Protein AF-A0A1V4SSD0-F1 (afdb_monomer)

Sequence (183 aa):
MNKSETLGIMAALEIAYPRFYANKTKDEKDAAINLWSKLFKSDDAKIVTEAVNAMICTLEFPPTIADIKKKIALLTQPKTSTELEAWNKVWKAIQDANYRAQEYFDSFPPQIQQLVGSPGQLREWALMDSKVINSVIQSNFMRSYKSKIEQDKEYSMLPESAKKLIADLSQKMLMDGGQDAKA

Radius of gyration: 23.15 Å; Cα contacts (8 Å, |Δi|>4): 119; chains: 1; bounding box: 51×34×63 Å

Secondary structure (DSSP, 8-state):
--HHHHHHHHHHHHHHSHHHHTT--HHHHHHHHHHHHHHTTTS-HHHHHHHHHHHHTT-SSPPPHHHHHHHHHHHHS--PPPHHHHHHHHHHHHHTHHHHHHHHHHHS-HHHHHHH--HHHHHHHHTS-HHHIIIIIHHHHHHHHHHHHHHHHHHHHS-HHHHHHHHHHHHHHHHHHTTGGG-

InterPro domains:
  IPR024424 Replicative helicase inhibitor G39P, N-terminal [PF11417] (1-68)

Foldseek 3Di:
DALVLLVVLVVVLCVLQVVVCVPDDPVNVVVVSVVCCQLCVPPDSVLLSVLQVVCSVPDPDHDDLVSSLLSSLVVPPDPDDALVVLVVLLVVLLCVLVPCLQVSLVPDDPLSVVLCVGSVSSPVSNPDDPVCCVPVVSVVSSVSSVVSVVVVSVLSSGGPVVVVVVVVVVVVVVVVVVVVVPD

Mean predicted aligned error: 6.38 Å

Organism: Ruminiclostridium hungatei (NCBI:txid48256)

Structure (mmCIF, N/CA/C/O backbone):
data_AF-A0A1V4SSD0-F1
#
_entry.id   AF-A0A1V4SSD0-F1
#
loop_
_atom_site.group_PDB
_atom_site.id
_atom_site.type_symbol
_atom_site.label_atom_id
_atom_site.label_alt_id
_atom_site.label_comp_id
_atom_site.label_asym_id
_atom_site.label_entity_id
_atom_site.label_seq_id
_atom_site.pdbx_PDB_ins_code
_atom_site.Cartn_x
_atom_site.Cartn_y
_atom_site.Cartn_z
_atom_site.occupancy
_atom_site.B_iso_or_equiv
_atom_site.auth_seq_id
_atom_site.auth_comp_id
_atom_site.auth_asym_id
_atom_site.auth_atom_id
_atom_site.pdbx_PDB_model_num
ATOM 1 N N . MET A 1 1 ? -15.927 -6.799 6.436 1.00 86.88 1 MET A N 1
ATOM 2 C CA . MET A 1 1 ? -16.501 -7.293 7.707 1.00 86.88 1 MET A CA 1
ATOM 3 C C . MET A 1 1 ? -17.846 -6.632 8.017 1.00 86.88 1 MET A C 1
ATOM 5 O O . MET A 1 1 ? -18.125 -5.543 7.516 1.00 86.88 1 MET A O 1
ATOM 9 N N . ASN A 1 2 ? -18.691 -7.290 8.811 1.00 91.56 2 ASN A N 1
ATOM 10 C CA . ASN A 1 2 ? -20.016 -6.840 9.243 1.00 91.56 2 ASN A CA 1
ATOM 11 C C . ASN A 1 2 ? -19.995 -6.231 10.664 1.00 91.56 2 ASN A C 1
ATOM 13 O O . ASN A 1 2 ? -18.981 -6.255 11.353 1.00 91.56 2 ASN A O 1
ATOM 17 N N . LYS A 1 3 ? -21.133 -5.690 11.123 1.00 92.50 3 LYS A N 1
ATOM 18 C CA . LYS A 1 3 ? -21.229 -4.997 12.422 1.00 92.50 3 LYS A CA 1
ATOM 19 C C . LYS A 1 3 ? -20.930 -5.898 13.631 1.00 92.50 3 LYS A C 1
ATOM 21 O O . LYS A 1 3 ? -20.346 -5.419 14.599 1.00 92.50 3 LYS A O 1
ATOM 26 N N . SER A 1 4 ? -21.305 -7.177 13.577 1.00 93.44 4 SER A N 1
ATOM 27 C CA . SER A 1 4 ? -21.026 -8.141 14.651 1.00 93.44 4 SER A CA 1
ATOM 28 C C . SER A 1 4 ? -19.531 -8.443 14.754 1.00 93.44 4 SER A C 1
ATOM 30 O O . SER A 1 4 ? -18.989 -8.506 15.852 1.00 93.44 4 SER A O 1
ATOM 32 N N . GLU A 1 5 ? -18.856 -8.592 13.615 1.00 94.94 5 GLU A N 1
ATOM 33 C CA . GLU A 1 5 ? -17.403 -8.793 13.558 1.00 94.94 5 GLU A CA 1
ATOM 34 C C . GLU A 1 5 ? -16.663 -7.552 14.077 1.00 94.94 5 GLU A C 1
ATOM 36 O O . GLU A 1 5 ? -15.758 -7.664 14.903 1.00 94.94 5 GLU A O 1
ATOM 41 N N . THR A 1 6 ? -17.114 -6.355 13.680 1.00 95.94 6 THR A N 1
ATOM 42 C CA . THR A 1 6 ? -16.577 -5.090 14.198 1.00 95.94 6 THR A CA 1
ATOM 43 C C . THR A 1 6 ? -16.713 -4.983 15.714 1.00 95.94 6 THR A C 1
ATOM 45 O O . THR A 1 6 ? -15.785 -4.522 16.373 1.00 95.94 6 THR A O 1
ATOM 48 N N . LEU A 1 7 ? -17.851 -5.403 16.278 1.00 95.25 7 LEU A N 1
ATOM 49 C CA . LEU A 1 7 ? -18.072 -5.376 17.724 1.00 95.25 7 LEU A CA 1
ATOM 50 C C . LEU A 1 7 ? -17.037 -6.236 18.461 1.00 95.25 7 LEU A C 1
ATOM 52 O O . LEU A 1 7 ? -16.490 -5.790 19.466 1.00 95.25 7 LEU A O 1
ATOM 56 N N . GLY A 1 8 ? -16.731 -7.428 17.939 1.00 95.69 8 GLY A N 1
ATOM 57 C CA . GLY A 1 8 ? -15.709 -8.308 18.510 1.00 95.69 8 GLY A CA 1
ATOM 58 C C . GLY A 1 8 ? -14.316 -7.674 18.515 1.00 95.69 8 GLY A C 1
ATOM 59 O O . GLY A 1 8 ? -13.640 -7.678 19.541 1.00 95.69 8 GLY A O 1
ATOM 60 N N . ILE A 1 9 ? -13.915 -7.057 17.399 1.00 96.12 9 ILE A N 1
ATOM 61 C CA . ILE A 1 9 ? -12.623 -6.359 17.285 1.00 96.12 9 ILE A CA 1
ATOM 62 C C . ILE A 1 9 ? -12.545 -5.168 18.249 1.00 96.12 9 ILE A C 1
ATOM 64 O O . ILE A 1 9 ? -11.540 -4.983 18.933 1.00 96.12 9 ILE A O 1
ATOM 68 N N . MET A 1 10 ? -13.611 -4.370 18.335 1.00 95.06 10 MET A N 1
ATOM 69 C CA . MET A 1 10 ? -13.662 -3.228 19.250 1.00 95.06 10 MET A CA 1
ATOM 70 C C . MET A 1 10 ? -13.601 -3.667 20.711 1.00 95.06 10 MET A C 1
ATOM 72 O O . MET A 1 10 ? -12.867 -3.067 21.489 1.00 95.06 10 MET A O 1
ATOM 76 N N . ALA A 1 11 ? -14.301 -4.743 21.077 1.00 94.94 11 ALA A N 1
ATOM 77 C CA . ALA A 1 11 ? -14.227 -5.307 22.420 1.00 94.94 11 ALA A CA 1
ATOM 78 C C . ALA A 1 11 ? -12.801 -5.767 22.769 1.00 94.94 11 ALA A C 1
ATOM 80 O O . ALA A 1 11 ? -12.324 -5.496 23.869 1.00 94.94 11 ALA A O 1
ATOM 81 N N . ALA A 1 12 ? -12.090 -6.395 21.825 1.00 95.75 12 ALA A N 1
ATOM 82 C CA . ALA A 1 12 ? -10.691 -6.773 22.020 1.00 95.75 12 ALA A CA 1
ATOM 83 C C . ALA A 1 12 ? -9.792 -5.550 22.283 1.00 95.75 12 ALA A C 1
ATOM 85 O O . ALA A 1 12 ? -8.957 -5.586 23.185 1.00 95.75 12 ALA A O 1
ATOM 86 N N . LEU A 1 13 ? -9.995 -4.447 21.552 1.00 95.75 13 LEU A N 1
ATOM 87 C CA . LEU A 1 13 ? -9.261 -3.194 21.764 1.00 95.75 13 LEU A CA 1
ATOM 88 C C . LEU A 1 13 ? -9.591 -2.534 23.109 1.00 95.75 13 LEU A C 1
ATOM 90 O O . LEU A 1 13 ? -8.683 -2.046 23.779 1.00 95.75 13 LEU A O 1
ATOM 94 N N . GLU A 1 14 ? -10.857 -2.547 23.534 1.00 94.69 14 GLU A N 1
ATOM 95 C CA . GLU A 1 14 ? -11.250 -2.035 24.854 1.00 94.69 14 GLU A CA 1
ATOM 96 C C . GLU A 1 14 ? -10.575 -2.819 25.987 1.00 94.69 14 GLU A C 1
ATOM 98 O O . GLU A 1 14 ? -10.105 -2.219 26.953 1.00 94.69 14 GLU A O 1
ATOM 103 N N . ILE A 1 15 ? -10.480 -4.146 25.851 1.00 95.69 15 ILE A N 1
ATOM 104 C CA . ILE A 1 15 ? -9.817 -5.020 26.829 1.00 95.69 15 ILE A CA 1
ATOM 105 C C . ILE A 1 15 ? -8.299 -4.811 26.821 1.00 95.69 15 ILE A C 1
ATOM 107 O O . ILE A 1 15 ? -7.687 -4.761 27.886 1.00 95.69 15 ILE A O 1
ATOM 111 N N . ALA A 1 16 ? -7.688 -4.681 25.641 1.00 96.06 16 ALA A N 1
ATOM 112 C CA . ALA A 1 16 ? -6.247 -4.482 25.505 1.00 96.06 16 ALA A CA 1
ATOM 113 C C . ALA A 1 16 ? -5.790 -3.099 26.001 1.00 96.06 16 ALA A C 1
ATOM 115 O O . ALA A 1 16 ? -4.690 -2.964 26.534 1.00 96.06 16 ALA A O 1
ATOM 116 N N . TYR A 1 17 ? -6.640 -2.075 25.867 1.00 95.75 17 TYR A N 1
ATOM 117 C CA . TYR A 1 17 ? -6.300 -0.683 26.167 1.00 95.75 17 TYR A CA 1
ATOM 118 C C . TYR A 1 17 ? -7.331 0.008 27.080 1.00 95.75 17 TYR A C 1
ATOM 120 O O . TYR A 1 17 ? -7.840 1.085 26.747 1.00 95.75 17 TYR A O 1
ATOM 128 N N . PRO A 1 18 ? -7.618 -0.530 28.277 1.00 94.31 18 PRO A N 1
ATOM 129 C CA . PRO A 1 18 ? -8.785 -0.145 29.080 1.00 94.31 18 PRO A CA 1
ATOM 130 C C . PRO A 1 18 ? -8.828 1.347 29.433 1.00 94.31 18 PRO A C 1
ATOM 132 O O . PRO A 1 18 ? -9.893 1.964 29.445 1.00 94.31 18 PRO A O 1
ATOM 135 N N . ARG A 1 19 ? -7.664 1.972 29.653 1.00 94.50 19 ARG A N 1
ATOM 136 C CA . ARG A 1 19 ? -7.562 3.401 29.998 1.00 94.50 19 ARG A CA 1
ATOM 137 C C . ARG A 1 19 ? -8.066 4.333 28.892 1.00 94.50 19 ARG A C 1
ATOM 139 O O . ARG A 1 19 ? -8.581 5.400 29.203 1.00 94.50 19 ARG A O 1
ATOM 146 N N . PHE A 1 20 ? -7.944 3.938 27.626 1.00 91.00 20 PHE A N 1
ATOM 147 C CA . PHE A 1 20 ? -8.324 4.775 26.481 1.00 91.00 20 PHE A CA 1
ATOM 148 C C . PHE A 1 20 ? -9.831 4.745 26.194 1.00 91.00 20 PHE A C 1
ATOM 150 O O . PHE A 1 20 ? -10.349 5.644 25.532 1.00 91.00 20 PHE A O 1
ATOM 157 N N . TYR A 1 21 ? -10.538 3.745 26.728 1.00 90.50 21 TYR A N 1
ATOM 158 C CA . TYR A 1 21 ? -11.961 3.516 26.465 1.00 90.50 21 TYR A CA 1
ATOM 159 C C . TYR A 1 21 ? -12.858 3.661 27.708 1.00 90.50 21 TYR A C 1
ATOM 161 O O . TYR A 1 21 ? -14.080 3.655 27.571 1.00 90.50 21 TYR A O 1
ATOM 169 N N . ALA A 1 22 ? -12.283 3.848 28.904 1.00 86.06 22 ALA A N 1
ATOM 170 C CA . ALA A 1 22 ? -12.998 3.856 30.188 1.00 86.06 22 ALA A CA 1
ATOM 171 C C . ALA A 1 22 ? -14.174 4.849 30.276 1.00 86.06 22 ALA A C 1
ATOM 173 O O . ALA A 1 22 ? -15.189 4.542 30.892 1.00 86.06 22 ALA A O 1
ATOM 174 N N . ASN A 1 23 ? -14.05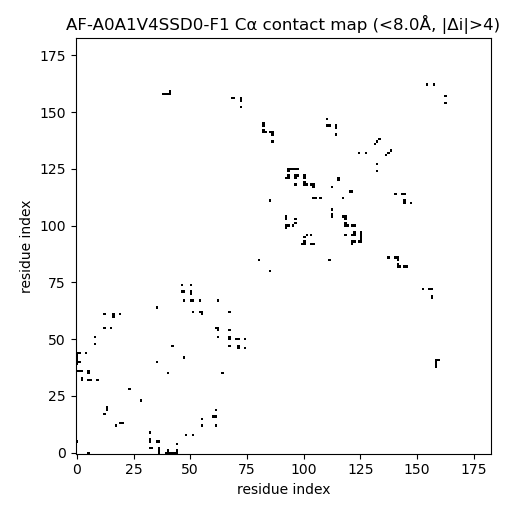7 6.018 29.638 1.00 90.38 23 ASN A N 1
ATOM 175 C CA . ASN A 1 23 ? -15.038 7.106 29.749 1.00 90.38 23 ASN A CA 1
ATOM 176 C C . ASN A 1 23 ? -15.884 7.298 28.482 1.00 90.38 23 ASN A C 1
ATOM 178 O O . ASN A 1 23 ? -16.469 8.362 28.290 1.00 90.38 23 ASN A O 1
ATOM 182 N N . LYS A 1 24 ? -15.920 6.304 27.587 1.00 89.75 24 LYS A N 1
ATOM 183 C CA . LYS A 1 24 ? -16.704 6.395 26.353 1.00 89.75 24 LYS A CA 1
ATOM 184 C C . LYS A 1 24 ? -18.176 6.112 26.612 1.00 89.75 24 LYS A C 1
ATOM 186 O O . LYS A 1 24 ? -18.538 5.060 27.138 1.00 89.75 24 LYS A O 1
ATOM 191 N N . THR A 1 25 ? -19.020 7.049 26.197 1.00 92.75 25 THR A N 1
ATOM 192 C CA . THR A 1 25 ? -20.476 6.896 26.222 1.00 92.75 25 THR A CA 1
ATOM 193 C C . THR A 1 25 ? -20.929 5.810 25.247 1.00 92.75 25 THR A C 1
ATOM 195 O O . THR A 1 25 ? -20.214 5.445 24.310 1.00 92.75 25 THR A O 1
ATOM 198 N N . LYS A 1 26 ? -22.147 5.295 25.442 1.00 90.06 26 LYS A N 1
ATOM 199 C CA . LYS A 1 26 ? -22.739 4.309 24.529 1.00 90.06 26 LYS A CA 1
ATOM 200 C C . LYS A 1 26 ? -22.806 4.837 23.091 1.00 90.06 26 LYS A C 1
ATOM 202 O O . LYS A 1 26 ? -22.406 4.129 22.172 1.00 90.06 26 LYS A O 1
ATOM 207 N N . ASP A 1 27 ? -23.217 6.090 22.921 1.00 93.06 27 ASP A N 1
ATOM 208 C CA . ASP A 1 27 ? -23.354 6.717 21.605 1.00 93.06 27 ASP A CA 1
ATOM 209 C C . ASP A 1 27 ? -21.999 6.866 20.896 1.00 93.06 27 ASP A C 1
ATOM 211 O O . ASP A 1 27 ? -21.896 6.607 19.697 1.00 93.06 27 ASP A O 1
ATOM 215 N N . GLU A 1 28 ? -20.929 7.206 21.627 1.00 92.56 28 GLU A N 1
ATOM 216 C CA . GLU A 1 28 ? -19.572 7.245 21.064 1.00 92.56 28 GLU A CA 1
ATOM 217 C C . GLU A 1 28 ? -19.092 5.861 20.617 1.00 92.56 28 GLU A C 1
ATOM 219 O O . GLU A 1 28 ? -18.471 5.736 19.557 1.00 92.56 28 GLU A O 1
ATOM 224 N N . LYS A 1 29 ? -19.385 4.814 21.399 1.00 91.25 29 LYS A N 1
ATOM 225 C CA . LYS A 1 29 ? -19.043 3.432 21.035 1.00 91.25 29 LYS A CA 1
ATOM 226 C C . LYS A 1 29 ? -19.807 2.989 19.790 1.00 91.25 29 LYS A C 1
ATOM 228 O O . LYS A 1 29 ? -19.203 2.463 18.855 1.00 91.25 29 LYS A O 1
ATOM 233 N N . ASP A 1 30 ? -21.107 3.264 19.732 1.00 92.75 30 ASP A N 1
ATOM 234 C CA . ASP A 1 30 ? -21.943 2.947 18.574 1.00 92.75 30 ASP A CA 1
ATOM 235 C C . ASP A 1 30 ? -21.483 3.703 17.316 1.00 92.75 30 ASP A C 1
ATOM 237 O O . ASP A 1 30 ? -21.400 3.118 16.228 1.00 92.75 30 ASP A O 1
ATOM 241 N N . ALA A 1 31 ? -21.102 4.977 17.453 1.00 94.62 31 ALA A N 1
ATOM 242 C CA . ALA A 1 31 ? -20.521 5.762 16.368 1.00 94.62 31 ALA A CA 1
ATOM 243 C C . ALA A 1 31 ? -19.191 5.166 15.874 1.00 94.62 31 ALA A C 1
ATOM 245 O O . ALA A 1 31 ? -18.991 5.030 14.662 1.00 94.62 31 ALA A O 1
ATOM 246 N N . ALA A 1 32 ? -18.310 4.746 16.788 1.00 93.44 32 ALA A N 1
ATOM 247 C CA . ALA A 1 32 ? -17.044 4.103 16.445 1.00 93.44 32 ALA A CA 1
ATOM 248 C C . ALA A 1 32 ? -17.258 2.770 15.709 1.00 93.44 32 ALA A C 1
ATOM 250 O O . ALA A 1 32 ? -16.638 2.532 14.669 1.00 93.44 32 ALA A O 1
ATOM 251 N N . ILE A 1 33 ? -18.183 1.928 16.184 1.00 94.50 33 ILE A N 1
ATOM 252 C CA . ILE A 1 33 ? -18.543 0.659 15.534 1.00 94.50 33 ILE A CA 1
ATOM 253 C C . ILE A 1 33 ? -19.078 0.906 14.121 1.00 94.50 33 ILE A C 1
ATOM 255 O O . ILE A 1 33 ? -18.692 0.207 13.179 1.00 94.50 33 ILE A O 1
ATOM 259 N N . ASN A 1 34 ? -19.950 1.899 13.938 1.00 94.62 34 ASN A N 1
ATOM 260 C CA . ASN A 1 34 ? -20.496 2.228 12.622 1.00 94.62 34 ASN A CA 1
ATOM 261 C C . ASN A 1 34 ? -19.398 2.734 11.667 1.00 94.62 34 ASN A C 1
ATOM 263 O O . ASN A 1 34 ? -19.355 2.313 10.507 1.00 94.62 34 ASN A O 1
ATOM 267 N N . LEU A 1 35 ? -18.480 3.578 12.153 1.00 94.69 35 LEU A N 1
ATOM 268 C CA . LEU A 1 35 ? -17.334 4.062 11.379 1.00 94.69 35 LEU A CA 1
ATOM 269 C C . LEU A 1 35 ? -16.436 2.905 10.925 1.00 94.69 35 LEU A C 1
ATOM 271 O O . LEU A 1 35 ? -16.131 2.788 9.739 1.00 94.69 35 LEU A O 1
ATOM 275 N N . TRP A 1 36 ? -16.047 2.021 11.843 1.00 95.56 36 TRP A N 1
ATOM 276 C CA . TRP A 1 36 ? -15.175 0.889 11.525 1.00 95.56 36 TRP A CA 1
ATOM 277 C C . TRP A 1 36 ? -15.850 -0.109 10.592 1.00 95.56 36 TRP A C 1
ATOM 279 O O . TRP A 1 36 ? -15.250 -0.517 9.600 1.00 95.56 36 TRP A O 1
ATOM 289 N N . SER A 1 37 ? -17.124 -0.425 10.830 1.00 94.38 37 SER A N 1
ATOM 290 C CA . SER A 1 37 ? -17.901 -1.299 9.943 1.00 94.38 37 SER A CA 1
ATOM 291 C C . SER A 1 37 ? -17.975 -0.741 8.521 1.00 94.38 37 SER A C 1
ATOM 293 O O . SER A 1 37 ? -17.949 -1.498 7.555 1.00 94.38 37 SER A O 1
ATOM 295 N N . LYS A 1 38 ? -18.039 0.589 8.371 1.00 93.56 38 LYS A N 1
ATOM 296 C CA . LYS A 1 38 ? -18.011 1.251 7.062 1.00 93.56 38 LYS A CA 1
ATOM 297 C C . LYS A 1 38 ? -16.633 1.156 6.402 1.00 93.56 38 LYS A C 1
ATOM 299 O O . LYS A 1 38 ? -16.558 0.824 5.222 1.00 93.56 38 LYS A O 1
ATOM 304 N N . LEU A 1 39 ? -15.559 1.454 7.134 1.00 94.56 39 LEU A N 1
ATOM 305 C CA . LEU A 1 39 ? -14.199 1.531 6.582 1.00 94.56 39 LEU A CA 1
ATOM 306 C C . LEU A 1 39 ? -13.573 0.162 6.291 1.00 94.56 39 LEU A C 1
ATOM 308 O O . LEU A 1 39 ? -12.767 0.052 5.364 1.00 94.56 39 LEU A O 1
ATOM 312 N N . PHE A 1 40 ? -13.973 -0.867 7.038 1.00 94.50 40 PHE A N 1
ATOM 313 C CA . PHE A 1 40 ? -13.531 -2.251 6.857 1.00 94.50 40 PHE A CA 1
ATOM 314 C C . PHE A 1 40 ? -14.581 -3.141 6.182 1.00 94.50 40 PHE A C 1
ATOM 316 O O . PHE A 1 40 ? -14.492 -4.369 6.215 1.00 94.50 40 PHE A O 1
ATOM 323 N N . LYS A 1 41 ? -15.608 -2.544 5.561 1.00 93.25 41 LYS A N 1
ATOM 324 C CA . LYS A 1 41 ? -16.717 -3.286 4.943 1.00 93.25 41 LYS A CA 1
ATOM 325 C C . LYS A 1 41 ? -16.226 -4.354 3.963 1.00 93.25 41 LYS A C 1
ATOM 327 O O . LYS A 1 41 ? -16.742 -5.469 3.982 1.00 93.25 41 LYS A O 1
ATOM 332 N N . SER A 1 42 ? -15.218 -4.014 3.167 1.00 90.25 42 SER A N 1
ATOM 333 C CA . SER A 1 42 ? -14.670 -4.867 2.109 1.00 90.25 42 SER A CA 1
ATOM 334 C C . SER A 1 42 ? -13.454 -5.689 2.532 1.00 90.25 42 SER A C 1
ATOM 336 O O . SER A 1 42 ? -12.967 -6.481 1.735 1.00 90.25 42 SER A O 1
ATOM 338 N N . ASP A 1 43 ? -12.962 -5.516 3.760 1.00 92.94 43 ASP A N 1
ATOM 339 C CA . ASP A 1 43 ? -11.850 -6.308 4.281 1.00 92.94 43 ASP A CA 1
ATOM 340 C C . ASP A 1 43 ? -12.368 -7.607 4.913 1.00 92.94 43 ASP A C 1
ATOM 342 O O . ASP A 1 43 ? -13.437 -7.634 5.539 1.00 92.94 43 ASP A O 1
ATOM 346 N N . ASP A 1 44 ? -11.604 -8.687 4.757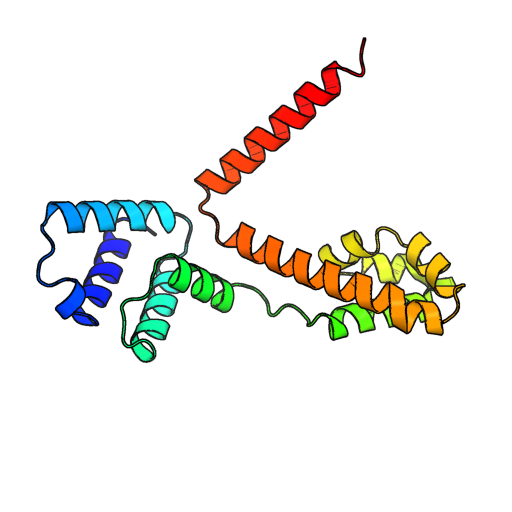 1.00 93.88 44 ASP A N 1
ATOM 347 C CA . ASP A 1 44 ? -11.897 -9.975 5.384 1.00 93.88 44 ASP A CA 1
ATOM 348 C C . ASP A 1 44 ? -11.743 -9.880 6.909 1.00 93.88 44 ASP A C 1
ATOM 350 O O . ASP A 1 44 ? -10.725 -9.411 7.421 1.00 93.88 44 ASP A O 1
ATOM 354 N N . ALA A 1 45 ? -12.754 -10.335 7.650 1.00 95.31 45 ALA A N 1
ATOM 355 C CA . ALA A 1 45 ? -12.794 -10.182 9.101 1.00 95.31 45 ALA A CA 1
ATOM 356 C C . ALA A 1 45 ? -11.664 -10.927 9.825 1.00 95.31 45 ALA A C 1
ATOM 358 O O . ALA A 1 45 ? -11.165 -10.433 10.839 1.00 95.31 45 ALA A O 1
ATOM 359 N N . LYS A 1 46 ? -11.225 -12.083 9.309 1.00 95.94 46 LYS A N 1
ATOM 360 C CA . LYS A 1 46 ? -10.101 -12.826 9.892 1.00 95.94 46 LYS A CA 1
ATOM 361 C C . LYS A 1 46 ? -8.808 -12.048 9.699 1.00 95.94 46 LYS A C 1
ATOM 363 O O . LYS A 1 46 ? -8.060 -11.881 10.654 1.00 95.94 46 LYS A O 1
ATOM 368 N N . ILE A 1 47 ? -8.585 -11.494 8.506 1.00 96.00 47 ILE A N 1
ATOM 369 C CA . ILE A 1 47 ? -7.394 -10.680 8.227 1.00 96.00 47 ILE A CA 1
ATOM 370 C C . ILE A 1 47 ? -7.353 -9.433 9.123 1.00 96.00 47 ILE A C 1
ATOM 372 O O . ILE A 1 47 ? -6.305 -9.126 9.692 1.00 96.00 47 ILE A O 1
ATOM 376 N N . VAL A 1 48 ? -8.478 -8.726 9.288 1.00 96.81 48 VAL A N 1
ATOM 377 C CA . VAL A 1 48 ? -8.545 -7.556 10.186 1.00 96.81 48 VAL A CA 1
ATOM 378 C C . VAL A 1 48 ? -8.252 -7.968 11.633 1.00 96.81 48 VAL A C 1
ATOM 380 O O . VAL A 1 48 ? -7.494 -7.285 12.320 1.00 96.81 48 VAL A O 1
ATOM 383 N N . THR A 1 49 ? -8.807 -9.094 12.084 1.00 96.94 49 THR A N 1
ATOM 384 C CA . THR A 1 49 ? -8.598 -9.615 13.444 1.00 96.94 49 THR A CA 1
ATOM 385 C C . THR A 1 49 ? -7.125 -9.937 13.700 1.00 96.94 49 THR A C 1
ATOM 387 O O . THR A 1 49 ? -6.562 -9.474 14.688 1.00 96.94 49 THR A O 1
ATOM 390 N N . GLU A 1 50 ? -6.462 -10.645 12.782 1.00 97.56 50 GLU A N 1
ATOM 391 C CA . GLU A 1 50 ? -5.032 -10.955 12.908 1.00 97.56 50 GLU A CA 1
ATOM 392 C C . GLU A 1 50 ? -4.152 -9.702 12.840 1.00 97.56 50 GLU A C 1
ATOM 394 O O . GLU A 1 50 ? -3.168 -9.587 13.573 1.00 97.56 50 GLU A O 1
ATOM 399 N N . ALA A 1 51 ? -4.522 -8.713 12.020 1.00 97.12 51 ALA A N 1
ATOM 400 C CA . ALA A 1 51 ? -3.830 -7.429 11.986 1.00 97.12 51 ALA A CA 1
ATOM 401 C C . ALA A 1 51 ? -3.910 -6.698 13.339 1.00 97.12 51 ALA A C 1
ATOM 403 O O . ALA A 1 51 ? -2.902 -6.160 13.802 1.00 97.12 51 ALA A O 1
ATOM 404 N N . VAL A 1 52 ? -5.084 -6.702 13.977 1.00 97.56 52 VAL A N 1
ATOM 405 C CA . VAL A 1 52 ? -5.310 -6.103 15.301 1.00 97.56 52 VAL A CA 1
ATOM 406 C C . VAL A 1 52 ? -4.540 -6.858 16.381 1.00 97.56 52 VAL A C 1
ATOM 408 O O . VAL A 1 52 ? -3.801 -6.232 17.139 1.00 97.56 52 VAL A O 1
ATOM 411 N N . ASN A 1 53 ? -4.636 -8.189 16.415 1.00 96.88 53 ASN A N 1
ATOM 412 C CA . ASN A 1 53 ? -3.918 -9.023 17.381 1.00 96.88 53 ASN A CA 1
ATOM 413 C C . ASN A 1 53 ? -2.403 -8.797 17.298 1.00 96.88 53 ASN A C 1
ATOM 415 O O . ASN A 1 53 ? -1.755 -8.537 18.311 1.00 96.88 53 ASN A O 1
ATOM 419 N N . ALA A 1 54 ? -1.844 -8.798 16.084 1.00 97.00 54 ALA A N 1
ATOM 420 C CA . ALA A 1 54 ? -0.423 -8.542 15.869 1.00 97.00 54 ALA A CA 1
ATOM 421 C C . ALA A 1 54 ? 0.020 -7.157 16.379 1.00 97.00 54 ALA A C 1
ATOM 423 O O . ALA A 1 54 ? 1.163 -6.989 16.806 1.00 97.00 54 ALA A O 1
ATOM 424 N N . MET A 1 55 ? -0.860 -6.153 16.325 1.00 96.94 55 MET A N 1
ATOM 425 C CA . MET A 1 55 ? -0.577 -4.818 16.854 1.00 96.94 55 MET A CA 1
ATOM 426 C C . MET A 1 55 ? -0.665 -4.758 18.370 1.00 96.94 55 MET A C 1
ATOM 428 O O . MET A 1 55 ? 0.236 -4.199 18.987 1.00 96.94 55 MET A O 1
ATOM 432 N N . ILE A 1 56 ? -1.683 -5.381 18.965 1.00 97.12 56 ILE A N 1
ATOM 433 C CA . ILE A 1 56 ? -1.839 -5.456 20.423 1.00 97.12 56 ILE A CA 1
ATOM 434 C C . ILE A 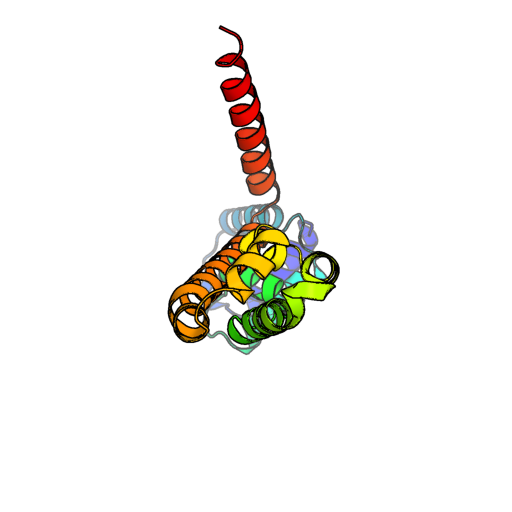1 56 ? -0.586 -6.045 21.078 1.00 97.12 56 ILE A C 1
ATOM 436 O O . ILE A 1 56 ? -0.143 -5.557 22.111 1.00 97.12 56 ILE A O 1
ATOM 440 N N . CYS A 1 57 ? 0.048 -7.036 20.446 1.00 96.75 57 CYS A N 1
ATOM 441 C CA . CYS A 1 57 ? 1.283 -7.633 20.956 1.00 96.75 57 CYS A CA 1
ATOM 442 C C . CYS A 1 57 ? 2.497 -6.686 20.989 1.00 96.75 57 CYS A C 1
ATOM 444 O O . CYS A 1 57 ? 3.500 -7.031 21.606 1.00 96.75 57 CYS A O 1
ATOM 446 N N . THR A 1 58 ? 2.460 -5.546 20.294 1.00 95.19 58 THR A N 1
ATOM 447 C CA . THR A 1 58 ? 3.647 -4.693 20.083 1.00 95.19 58 THR A CA 1
ATOM 448 C C . THR A 1 58 ? 3.438 -3.219 20.415 1.00 95.19 58 THR A C 1
ATOM 450 O O . THR A 1 58 ? 4.422 -2.505 20.588 1.00 95.19 58 THR A O 1
ATOM 453 N N . LEU A 1 59 ? 2.193 -2.746 20.497 1.00 95.75 59 LEU A N 1
ATOM 454 C CA . LEU A 1 59 ? 1.877 -1.338 20.713 1.00 95.75 59 LEU A CA 1
ATOM 455 C C . LEU A 1 59 ? 1.395 -1.083 22.139 1.00 95.75 59 LEU A C 1
ATOM 457 O O . LEU A 1 59 ? 0.434 -1.696 22.597 1.00 95.75 59 LEU A O 1
ATOM 461 N N . GLU A 1 60 ? 2.000 -0.089 22.786 1.00 94.44 60 GLU A N 1
ATOM 462 C CA . GLU A 1 60 ? 1.575 0.427 24.097 1.00 94.44 60 GLU A CA 1
ATOM 463 C C . GLU A 1 60 ? 0.292 1.278 24.017 1.00 94.44 60 GLU A C 1
ATOM 465 O O . GLU A 1 60 ? -0.420 1.441 25.009 1.00 94.44 60 GLU A O 1
ATOM 470 N N . PHE A 1 61 ? -0.021 1.803 22.828 1.00 96.06 61 PHE A N 1
ATOM 471 C CA . PHE A 1 61 ? -1.176 2.659 22.554 1.00 96.06 61 PHE A CA 1
ATOM 472 C C . PHE A 1 61 ? -2.138 1.981 21.568 1.00 96.06 61 PHE A C 1
ATOM 474 O O . PHE A 1 61 ? -1.676 1.220 20.712 1.00 96.06 61 PHE A O 1
ATOM 481 N N . PRO A 1 62 ? -3.454 2.278 21.628 1.00 95.12 62 PRO A N 1
ATOM 482 C CA . PRO A 1 62 ? -4.412 1.726 20.679 1.00 95.12 62 PRO A CA 1
ATOM 483 C C . PRO A 1 62 ? -4.021 2.050 19.230 1.00 95.12 62 PRO A C 1
ATOM 485 O O . PRO A 1 62 ? -3.769 3.221 18.923 1.00 95.12 62 PRO A O 1
ATOM 488 N N . PRO A 1 63 ? -4.005 1.060 18.321 1.00 96.44 63 PRO A N 1
ATOM 489 C CA . PRO A 1 63 ? -3.734 1.317 16.916 1.00 96.44 63 PRO A CA 1
ATOM 490 C C . PRO A 1 63 ? -4.836 2.170 16.285 1.00 96.44 63 PRO A C 1
ATOM 492 O O . PRO A 1 63 ? -6.027 2.008 16.568 1.00 96.44 63 PRO A O 1
ATOM 495 N N . THR A 1 64 ? -4.451 3.050 15.364 1.00 95.88 64 THR A N 1
ATOM 496 C CA . THR A 1 64 ? -5.417 3.782 14.543 1.00 95.88 64 THR A CA 1
ATOM 497 C C . THR A 1 64 ? -5.968 2.895 13.421 1.00 95.88 64 THR A C 1
ATOM 499 O O . THR A 1 64 ? -5.387 1.872 13.052 1.00 95.88 64 THR A O 1
ATOM 502 N N . ILE A 1 65 ? -7.068 3.324 12.790 1.00 95.25 65 ILE A N 1
ATOM 503 C CA . ILE A 1 65 ? -7.581 2.677 11.569 1.00 95.25 65 ILE A CA 1
ATOM 504 C C . ILE A 1 65 ? -6.496 2.623 10.479 1.00 95.25 65 ILE A C 1
ATOM 506 O O . ILE A 1 65 ? -6.389 1.628 9.762 1.00 95.25 65 ILE A O 1
ATOM 510 N N . ALA A 1 66 ? -5.679 3.676 10.363 1.00 95.19 66 ALA A N 1
ATOM 511 C CA . ALA A 1 66 ? -4.600 3.740 9.384 1.00 95.19 66 ALA A CA 1
ATOM 512 C C . ALA A 1 66 ? -3.510 2.698 9.670 1.00 95.19 66 ALA A C 1
ATOM 514 O O . ALA A 1 66 ? -3.024 2.054 8.739 1.00 95.19 66 ALA A O 1
ATOM 515 N N . ASP A 1 67 ? -3.161 2.491 10.940 1.00 96.38 67 ASP A N 1
ATOM 516 C CA . ASP A 1 67 ? -2.193 1.468 11.336 1.00 96.38 67 ASP A CA 1
ATOM 517 C C . ASP A 1 67 ? -2.701 0.085 10.932 1.00 96.38 67 ASP A C 1
ATOM 519 O O . ASP A 1 67 ? -2.007 -0.647 10.221 1.00 96.38 67 ASP A O 1
ATOM 523 N N . ILE A 1 68 ? -3.951 -0.236 11.275 1.00 96.12 68 ILE A N 1
ATOM 524 C CA . ILE A 1 68 ? -4.571 -1.521 10.930 1.00 96.12 68 ILE A CA 1
ATOM 525 C C . ILE A 1 68 ? -4.593 -1.723 9.412 1.00 96.12 68 ILE A C 1
ATOM 527 O O . ILE A 1 68 ? -4.173 -2.777 8.939 1.00 96.12 68 ILE A O 1
ATOM 531 N N . LYS A 1 69 ? -4.979 -0.710 8.622 1.00 94.88 69 LYS A N 1
ATOM 532 C CA . LYS A 1 69 ? -4.932 -0.774 7.148 1.00 94.88 69 LYS A CA 1
ATOM 533 C C . LYS A 1 69 ? -3.521 -1.050 6.621 1.00 94.88 69 LYS A C 1
ATOM 535 O O . LYS A 1 69 ? -3.362 -1.891 5.738 1.00 94.88 69 LYS A O 1
ATOM 540 N N . LYS A 1 70 ? -2.486 -0.423 7.193 1.00 94.06 70 LYS A N 1
ATOM 541 C CA . LYS A 1 70 ? -1.083 -0.696 6.829 1.00 94.06 70 LYS A CA 1
ATOM 542 C C . LYS A 1 70 ? -0.676 -2.135 7.145 1.00 94.06 70 LYS A C 1
ATOM 544 O O . LYS A 1 70 ? 0.065 -2.736 6.368 1.00 94.06 70 LYS A O 1
ATOM 549 N N . LYS A 1 71 ? -1.143 -2.703 8.261 1.00 95.25 71 LYS A N 1
ATOM 550 C CA . LYS A 1 71 ? -0.864 -4.103 8.617 1.00 95.25 71 LYS A CA 1
ATOM 551 C C . LYS A 1 71 ? -1.629 -5.082 7.741 1.00 95.25 71 LYS A C 1
ATOM 553 O O . LYS A 1 71 ? -1.027 -6.049 7.298 1.00 95.25 71 LYS A O 1
ATOM 558 N N . ILE A 1 72 ? -2.890 -4.805 7.417 1.00 94.31 72 ILE A N 1
ATOM 559 C CA . ILE A 1 72 ? -3.653 -5.585 6.434 1.00 94.31 72 ILE A CA 1
ATOM 560 C C . ILE A 1 72 ? -2.912 -5.599 5.096 1.00 94.31 72 ILE A C 1
ATOM 562 O O . ILE A 1 72 ? -2.688 -6.672 4.541 1.00 94.31 72 ILE A O 1
ATOM 566 N N . ALA A 1 73 ? -2.460 -4.438 4.610 1.00 91.12 73 ALA A N 1
ATOM 567 C CA . ALA A 1 73 ? -1.662 -4.352 3.389 1.00 91.12 73 ALA A CA 1
ATOM 568 C C . ALA A 1 73 ? -0.387 -5.207 3.483 1.00 91.12 73 ALA A C 1
ATOM 570 O O . ALA A 1 73 ? -0.094 -5.961 2.565 1.00 91.12 73 ALA A O 1
ATOM 571 N N . LEU A 1 74 ? 0.328 -5.166 4.612 1.00 89.62 74 LEU A N 1
ATOM 572 C CA . LEU A 1 74 ? 1.511 -6.006 4.835 1.00 89.62 74 LEU A CA 1
ATOM 573 C C . LEU A 1 74 ? 1.198 -7.515 4.823 1.00 89.62 74 LEU A C 1
ATOM 575 O O . LEU A 1 74 ? 2.020 -8.293 4.352 1.00 89.62 74 LEU A O 1
ATOM 579 N N . LEU A 1 75 ? 0.048 -7.927 5.363 1.00 89.50 75 LEU A N 1
ATOM 580 C CA . LEU A 1 75 ? -0.354 -9.336 5.454 1.00 89.50 75 LEU A CA 1
ATOM 581 C C . LEU A 1 75 ? -0.887 -9.899 4.130 1.00 89.50 75 LEU A C 1
ATOM 583 O O . LEU A 1 75 ? -0.818 -11.104 3.909 1.00 89.50 75 LEU A O 1
ATOM 587 N N . THR A 1 76 ? -1.449 -9.045 3.276 1.00 88.25 76 THR A N 1
ATOM 588 C CA . THR A 1 76 ? -2.198 -9.470 2.081 1.00 88.25 76 THR A CA 1
ATOM 589 C C . THR A 1 76 ? -1.485 -9.180 0.772 1.00 88.25 76 THR A C 1
ATOM 591 O O . THR A 1 76 ? -1.722 -9.879 -0.213 1.00 88.25 76 THR A O 1
ATOM 594 N N . GLN A 1 77 ? -0.622 -8.164 0.726 1.00 80.50 77 GLN A N 1
ATOM 595 C CA . GLN A 1 77 ? 0.082 -7.824 -0.502 1.00 80.50 77 GLN A CA 1
ATOM 596 C C . GLN A 1 77 ? 1.249 -8.789 -0.736 1.00 80.50 77 GLN A C 1
ATOM 598 O O . GLN A 1 77 ? 2.004 -9.086 0.196 1.00 80.50 77 GLN A O 1
ATOM 603 N N . PRO A 1 78 ? 1.442 -9.258 -1.982 1.00 76.38 78 PRO A N 1
ATOM 604 C CA . PRO A 1 78 ? 2.640 -9.994 -2.352 1.00 76.38 78 PRO A CA 1
ATOM 605 C C . PRO A 1 78 ? 3.891 -9.187 -2.000 1.00 76.38 78 PRO A C 1
ATOM 607 O O . PRO A 1 78 ? 3.897 -7.961 -2.111 1.00 76.38 78 PRO A O 1
ATOM 610 N N . LYS A 1 79 ? 4.975 -9.871 -1.620 1.00 75.44 79 LYS A N 1
ATOM 611 C CA . LYS A 1 79 ? 6.271 -9.208 -1.452 1.00 75.44 79 LYS A CA 1
ATOM 612 C C . LYS A 1 79 ? 6.697 -8.600 -2.787 1.00 75.44 79 LYS A C 1
ATOM 614 O O . LYS A 1 79 ? 7.076 -9.317 -3.711 1.00 75.44 79 LYS A O 1
ATOM 619 N N . THR A 1 80 ? 6.625 -7.281 -2.871 1.00 78.94 80 THR A N 1
ATOM 620 C CA . THR A 1 80 ? 7.124 -6.519 -4.010 1.00 78.94 80 THR A CA 1
ATOM 621 C C . THR A 1 80 ? 8.649 -6.549 -4.012 1.00 78.94 80 THR A C 1
ATOM 623 O O . THR A 1 80 ? 9.270 -6.413 -2.958 1.00 78.94 80 THR A O 1
ATOM 626 N N . SER A 1 81 ? 9.259 -6.719 -5.188 1.00 86.94 81 SER A N 1
ATOM 627 C CA . SER A 1 81 ? 10.712 -6.597 -5.323 1.00 86.94 81 SER A CA 1
ATOM 628 C C . SER A 1 81 ? 11.170 -5.178 -4.999 1.00 86.94 81 SER A C 1
ATOM 630 O O . SER A 1 81 ? 10.467 -4.213 -5.316 1.00 86.94 81 SER A O 1
ATOM 632 N N . THR A 1 82 ? 12.356 -5.063 -4.410 1.00 91.69 82 THR A N 1
ATOM 633 C CA . THR A 1 82 ? 13.019 -3.780 -4.142 1.00 91.69 82 THR A CA 1
ATOM 634 C C . THR A 1 82 ? 13.277 -3.004 -5.435 1.00 91.69 82 THR A C 1
ATOM 636 O O . THR A 1 82 ? 13.278 -3.569 -6.533 1.00 91.69 82 THR A O 1
ATOM 639 N N . GLU A 1 83 ? 13.537 -1.701 -5.318 1.00 94.56 83 GLU A N 1
ATOM 640 C CA . GLU A 1 83 ? 13.865 -0.835 -6.452 1.00 94.56 83 GLU A CA 1
ATOM 641 C C . GLU A 1 83 ? 15.063 -1.377 -7.246 1.00 94.56 83 GLU A C 1
ATOM 643 O O . GLU A 1 83 ? 15.058 -1.357 -8.476 1.00 94.56 83 GLU A O 1
ATOM 648 N N . LEU A 1 84 ? 16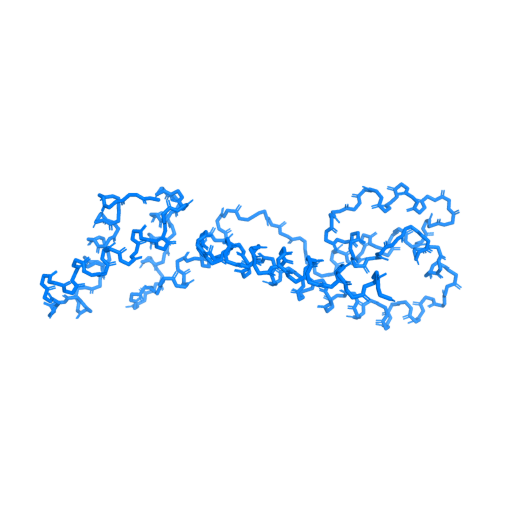.076 -1.901 -6.545 1.00 94.12 84 LEU A N 1
ATOM 649 C CA . LEU A 1 84 ? 17.284 -2.441 -7.166 1.00 94.12 84 LEU A CA 1
ATOM 650 C C . LEU A 1 84 ? 17.022 -3.781 -7.862 1.00 94.12 84 LEU A C 1
ATOM 652 O O . LEU A 1 84 ? 17.519 -4.006 -8.960 1.00 94.12 84 LEU A O 1
ATOM 656 N N . GLU A 1 85 ? 16.221 -4.665 -7.269 1.00 94.81 85 GLU A N 1
ATOM 657 C CA . GLU A 1 85 ? 15.820 -5.918 -7.920 1.00 94.81 85 GLU A CA 1
ATOM 658 C C . GLU A 1 85 ? 14.983 -5.662 -9.178 1.00 94.81 85 GLU A C 1
ATOM 660 O O . GLU A 1 85 ? 15.178 -6.328 -10.196 1.00 94.81 85 GLU A O 1
ATOM 665 N N . ALA A 1 86 ? 14.070 -4.687 -9.125 1.00 95.69 86 ALA A N 1
ATOM 666 C CA . ALA A 1 86 ? 13.297 -4.258 -10.285 1.00 95.69 86 ALA A CA 1
ATOM 667 C C . ALA A 1 86 ? 14.213 -3.678 -11.371 1.00 95.69 86 ALA A C 1
ATOM 669 O O . ALA A 1 86 ? 14.106 -4.069 -12.534 1.00 95.69 86 ALA A O 1
ATOM 670 N N . TRP A 1 87 ? 15.164 -2.819 -10.990 1.00 97.12 87 TRP A N 1
ATOM 671 C CA . TRP A 1 87 ? 16.154 -2.282 -11.918 1.00 97.12 87 TRP A CA 1
ATOM 672 C C . TRP A 1 87 ? 17.015 -3.376 -12.545 1.00 97.12 87 TRP A C 1
ATOM 674 O O . TRP A 1 87 ? 17.184 -3.384 -13.755 1.00 97.12 87 TRP A O 1
ATOM 684 N N . ASN A 1 88 ? 17.507 -4.342 -11.771 1.00 95.88 88 ASN A N 1
ATOM 685 C CA . ASN A 1 88 ? 18.349 -5.418 -12.295 1.00 95.88 88 ASN A CA 1
ATOM 686 C C . ASN A 1 88 ? 17.628 -6.259 -13.363 1.00 95.88 88 ASN A C 1
ATOM 688 O O . ASN A 1 88 ? 18.263 -6.713 -14.316 1.00 95.88 88 ASN A O 1
ATOM 692 N N . LYS A 1 89 ? 16.301 -6.432 -13.253 1.00 95.56 89 LYS A N 1
ATOM 693 C CA . LYS A 1 89 ? 15.486 -7.064 -14.309 1.00 95.56 89 LYS A CA 1
ATOM 694 C C . LYS A 1 89 ? 15.478 -6.231 -15.590 1.00 95.56 89 LYS A C 1
ATOM 696 O O . LYS A 1 89 ? 15.662 -6.782 -16.672 1.00 95.56 89 LYS A O 1
ATOM 701 N N . VAL A 1 90 ? 15.292 -4.918 -15.462 1.00 96.88 90 VAL A N 1
ATOM 702 C CA . VAL A 1 90 ? 15.317 -3.981 -16.594 1.00 96.88 90 VAL A CA 1
ATOM 703 C C . VAL A 1 90 ? 16.708 -3.918 -17.215 1.00 96.88 90 VAL A C 1
ATOM 705 O O . VAL A 1 90 ? 16.836 -4.046 -18.425 1.00 96.88 90 VAL A O 1
ATOM 708 N N . TRP A 1 91 ? 17.755 -3.815 -16.402 1.00 96.38 91 TRP A N 1
ATOM 709 C CA . TRP A 1 91 ? 19.143 -3.792 -16.847 1.00 96.38 91 TRP A CA 1
ATOM 710 C C . TRP A 1 91 ? 19.503 -5.032 -17.664 1.00 96.38 91 TRP A C 1
ATOM 712 O O . TRP A 1 91 ? 20.037 -4.908 -18.764 1.00 96.38 91 TRP A O 1
ATOM 722 N N . LYS A 1 92 ? 19.127 -6.226 -17.190 1.00 95.00 92 LYS A N 1
ATOM 723 C CA . LYS A 1 92 ? 19.315 -7.463 -17.956 1.00 95.00 92 LYS A CA 1
ATOM 724 C C . LYS A 1 92 ? 18.600 -7.413 -19.311 1.00 95.00 92 LYS A C 1
ATOM 726 O O . LYS A 1 92 ? 19.166 -7.818 -20.320 1.00 95.00 92 LYS A O 1
ATOM 731 N N . ALA A 1 93 ? 17.376 -6.890 -19.347 1.00 95.88 93 ALA A N 1
ATOM 732 C CA . ALA A 1 93 ? 16.638 -6.743 -20.596 1.00 95.88 93 ALA A CA 1
ATOM 733 C C . ALA A 1 93 ? 17.282 -5.733 -21.554 1.00 95.88 93 ALA A C 1
ATOM 735 O O . ALA A 1 93 ? 17.265 -5.970 -22.756 1.00 95.88 93 ALA A O 1
ATOM 736 N N . ILE A 1 94 ? 17.867 -4.644 -21.041 1.00 95.81 94 ILE A N 1
ATOM 737 C CA . ILE A 1 94 ? 18.628 -3.671 -21.839 1.00 95.81 94 ILE A CA 1
ATOM 738 C C . ILE A 1 94 ? 19.830 -4.362 -22.496 1.00 95.81 94 ILE A C 1
ATOM 740 O O . ILE A 1 94 ? 20.032 -4.220 -23.698 1.00 95.81 94 ILE A O 1
ATOM 744 N N . GLN A 1 95 ? 20.592 -5.159 -21.741 1.00 93.06 95 GLN A N 1
ATOM 745 C CA . GLN A 1 95 ? 21.773 -5.862 -22.260 1.00 93.06 95 GLN A CA 1
ATOM 746 C C . GLN A 1 95 ? 21.441 -6.822 -23.420 1.00 93.06 95 GLN A C 1
ATOM 748 O O . GLN A 1 95 ? 22.234 -6.953 -24.351 1.00 93.06 95 GLN A O 1
ATOM 753 N N . ASP A 1 96 ? 20.249 -7.424 -23.405 1.00 92.12 96 ASP A N 1
ATOM 754 C CA . ASP A 1 96 ? 19.783 -8.379 -24.422 1.00 92.12 96 ASP A CA 1
ATOM 755 C C . ASP A 1 96 ? 18.781 -7.773 -25.438 1.00 92.12 96 ASP A C 1
ATOM 757 O O . ASP A 1 96 ? 18.229 -8.481 -26.295 1.00 92.12 96 ASP A O 1
ATOM 761 N N . ALA A 1 97 ? 18.514 -6.462 -25.365 1.00 88.88 97 ALA A N 1
ATOM 762 C CA . ALA A 1 97 ? 17.393 -5.821 -26.062 1.00 88.88 97 ALA A CA 1
ATOM 763 C C . ALA A 1 97 ? 17.484 -5.920 -27.592 1.00 88.88 97 ALA A C 1
ATOM 765 O O . ALA A 1 97 ? 16.453 -5.992 -28.269 1.00 88.88 97 ALA A O 1
ATOM 766 N N . ASN A 1 98 ? 18.704 -5.975 -28.135 1.00 83.31 98 ASN A N 1
ATOM 767 C CA . ASN A 1 98 ? 18.956 -6.047 -29.578 1.00 83.31 98 ASN A CA 1
ATOM 768 C C . ASN A 1 98 ? 18.256 -7.234 -30.248 1.00 83.31 98 ASN A C 1
ATOM 770 O O . ASN A 1 98 ? 17.843 -7.129 -31.400 1.00 83.31 98 ASN A O 1
ATOM 774 N N . TYR A 1 99 ? 18.072 -8.335 -29.519 1.00 83.50 99 TYR A N 1
ATOM 775 C CA . TYR A 1 99 ? 17.462 -9.549 -30.053 1.00 83.50 99 TYR A CA 1
ATOM 776 C C . TYR A 1 99 ? 16.090 -9.834 -29.440 1.00 83.50 99 TYR A C 1
ATOM 778 O O . TYR A 1 99 ? 15.231 -10.402 -30.106 1.00 83.50 99 TYR A O 1
ATOM 786 N N . ARG A 1 100 ? 15.874 -9.456 -28.171 1.00 91.81 100 ARG A N 1
ATOM 787 C CA . ARG A 1 100 ? 14.762 -9.989 -27.361 1.00 91.81 100 ARG A CA 1
ATOM 788 C C . ARG A 1 100 ? 13.980 -8.934 -26.578 1.00 91.81 100 ARG A C 1
ATOM 790 O O . ARG A 1 100 ? 13.283 -9.276 -25.628 1.00 91.81 100 ARG A O 1
ATOM 797 N N . ALA A 1 101 ? 14.057 -7.657 -26.965 1.00 93.12 101 ALA A N 1
ATOM 798 C CA . ALA A 1 101 ? 13.365 -6.578 -26.246 1.00 93.12 101 ALA A CA 1
ATOM 799 C C . ALA A 1 101 ? 11.861 -6.831 -26.036 1.00 93.12 101 ALA A C 1
ATOM 801 O O . ALA A 1 101 ? 11.351 -6.551 -24.957 1.00 93.12 101 ALA A O 1
ATOM 802 N N . GLN A 1 102 ? 11.167 -7.373 -27.045 1.00 95.81 102 GLN A N 1
ATOM 803 C CA . GLN A 1 102 ? 9.733 -7.666 -26.953 1.00 95.81 102 GLN A CA 1
ATOM 804 C C . GLN A 1 102 ? 9.452 -8.733 -25.889 1.00 95.81 102 GLN A C 1
ATOM 806 O O . GLN A 1 102 ? 8.686 -8.488 -24.966 1.00 95.81 102 GLN A O 1
ATOM 811 N N . GLU A 1 103 ? 10.145 -9.871 -25.963 1.00 95.62 103 GLU A N 1
ATOM 812 C CA . GLU A 1 103 ? 9.983 -10.973 -25.009 1.00 95.62 103 GLU A CA 1
ATOM 813 C C . GLU A 1 103 ? 10.254 -10.533 -23.566 1.00 95.62 103 GLU A C 1
ATOM 815 O O . GLU A 1 103 ? 9.503 -10.876 -22.654 1.00 95.62 103 GLU A O 1
ATOM 820 N N . TYR A 1 104 ? 11.316 -9.750 -23.348 1.00 95.50 104 TYR A N 1
ATOM 821 C CA . TYR A 1 104 ? 11.629 -9.242 -22.016 1.00 95.50 104 TYR A CA 1
ATOM 822 C C . TYR A 1 104 ? 10.570 -8.268 -21.511 1.00 95.50 104 TYR A C 1
ATOM 824 O O . TYR A 1 104 ? 10.133 -8.397 -20.367 1.00 95.50 104 TYR A O 1
ATOM 832 N N . PHE A 1 105 ? 10.142 -7.325 -22.351 1.00 96.62 105 PHE A N 1
ATOM 833 C CA . PHE A 1 105 ? 9.109 -6.367 -21.981 1.00 96.62 105 PHE A CA 1
ATOM 834 C C . PHE A 1 105 ? 7.802 -7.072 -21.609 1.00 96.62 105 PHE A C 1
ATOM 836 O O . PHE A 1 105 ? 7.231 -6.790 -20.558 1.00 96.62 105 PHE A O 1
ATOM 843 N N . ASP A 1 106 ? 7.376 -8.051 -22.404 1.00 96.38 106 ASP A N 1
ATOM 844 C CA . ASP A 1 106 ? 6.143 -8.806 -22.160 1.00 96.38 106 ASP A CA 1
ATOM 845 C C . ASP A 1 106 ? 6.228 -9.665 -20.888 1.00 96.38 106 ASP A C 1
ATOM 847 O O . ASP A 1 106 ? 5.217 -9.910 -20.234 1.00 96.38 106 ASP A O 1
ATOM 851 N N . SER A 1 107 ? 7.438 -10.073 -20.490 1.00 95.06 107 SER A N 1
ATOM 852 C CA . SER A 1 107 ? 7.675 -10.817 -19.245 1.00 95.06 107 SER A CA 1
ATOM 853 C C . SER A 1 107 ? 7.632 -9.956 -17.975 1.00 95.06 107 SER A C 1
ATOM 855 O O . SER A 1 107 ? 7.604 -10.490 -16.861 1.00 95.06 107 SER A O 1
ATOM 857 N N . PHE A 1 108 ? 7.676 -8.629 -18.108 1.00 95.19 108 PHE A N 1
ATOM 858 C CA . PHE A 1 108 ? 7.708 -7.739 -16.957 1.00 95.19 108 PHE A CA 1
ATOM 859 C C . PHE A 1 108 ? 6.356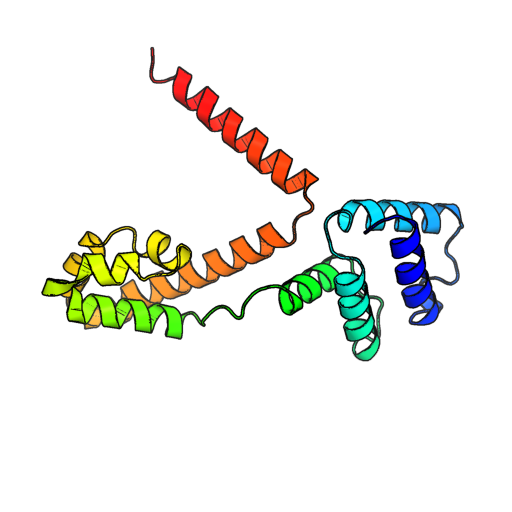 -7.657 -16.236 1.00 95.19 108 PHE A C 1
ATOM 861 O O . PHE A 1 108 ? 5.303 -7.664 -16.871 1.00 95.19 108 PHE A O 1
ATOM 868 N N . PRO A 1 109 ? 6.362 -7.478 -14.900 1.00 92.44 109 PRO A N 1
ATOM 869 C CA . PRO A 1 109 ? 5.172 -7.051 -14.177 1.00 92.44 109 PRO A CA 1
ATOM 870 C C . PRO A 1 109 ? 4.608 -5.743 -14.759 1.00 92.44 109 PRO A C 1
ATOM 872 O O . PRO A 1 109 ? 5.403 -4.880 -15.158 1.00 92.44 109 PRO A O 1
ATOM 875 N N . PRO A 1 110 ? 3.278 -5.531 -14.730 1.00 91.81 110 PRO A N 1
ATOM 876 C CA . PRO A 1 110 ? 2.642 -4.342 -15.304 1.00 91.81 110 PRO A CA 1
ATOM 877 C C . PRO A 1 110 ? 3.250 -3.013 -14.836 1.00 91.81 110 PRO A C 1
ATOM 879 O O . PRO A 1 110 ? 3.378 -2.074 -15.616 1.00 91.81 110 PRO A O 1
ATOM 882 N N . GLN A 1 111 ? 3.686 -2.933 -13.577 1.00 91.62 111 GLN A N 1
ATOM 883 C CA . GLN A 1 111 ? 4.314 -1.736 -13.015 1.00 91.62 111 GLN A CA 1
ATOM 884 C C . GLN A 1 111 ? 5.652 -1.421 -13.693 1.00 91.62 111 GLN A C 1
ATOM 886 O O . GLN A 1 111 ? 5.952 -0.261 -13.955 1.00 91.62 111 GLN A O 1
ATOM 891 N N . ILE A 1 112 ? 6.455 -2.442 -14.006 1.00 95.31 112 ILE A N 1
ATOM 892 C CA . ILE A 1 112 ? 7.728 -2.255 -14.713 1.00 95.31 112 ILE A CA 1
ATOM 893 C C . ILE A 1 112 ? 7.460 -1.914 -16.182 1.00 95.31 112 ILE A C 1
ATOM 895 O O . ILE A 1 112 ? 8.105 -1.013 -16.709 1.00 95.31 112 ILE A O 1
ATOM 899 N N . GLN A 1 113 ? 6.474 -2.554 -16.822 1.00 96.06 113 GLN A N 1
ATOM 900 C CA . GLN A 1 113 ? 6.071 -2.219 -18.194 1.00 96.06 113 GLN A CA 1
ATOM 901 C C . GLN A 1 113 ? 5.660 -0.752 -18.328 1.00 96.06 113 GLN A C 1
ATOM 903 O O . GLN A 1 113 ? 6.122 -0.078 -19.241 1.00 96.06 113 GLN A O 1
ATOM 908 N N . GLN A 1 114 ? 4.854 -0.234 -17.395 1.00 94.31 114 GLN A N 1
ATOM 909 C CA . GLN A 1 114 ? 4.434 1.172 -17.393 1.00 94.31 114 GLN A CA 1
ATOM 910 C C . GLN A 1 114 ? 5.617 2.141 -17.285 1.00 94.31 114 GLN A C 1
ATOM 912 O O . GLN A 1 114 ? 5.617 3.176 -17.942 1.00 94.31 114 GLN A O 1
ATOM 917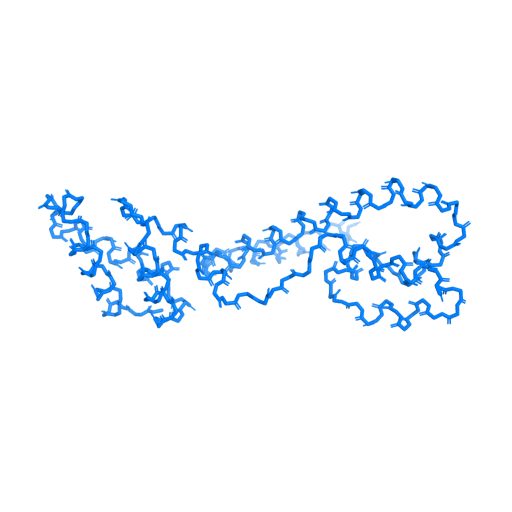 N N . LEU A 1 115 ? 6.626 1.807 -16.476 1.00 95.62 115 LEU A N 1
ATOM 918 C CA . LEU A 1 115 ? 7.801 2.660 -16.274 1.00 95.62 115 LEU A CA 1
ATOM 919 C C . LEU A 1 115 ? 8.801 2.590 -17.429 1.00 95.62 115 LEU A C 1
ATOM 921 O O . LEU A 1 115 ? 9.456 3.583 -17.728 1.00 95.62 115 LEU A O 1
ATOM 925 N N . VAL A 1 116 ? 8.934 1.425 -18.066 1.00 96.25 116 VAL A N 1
ATOM 926 C CA . VAL A 1 116 ? 9.756 1.251 -19.272 1.00 96.25 116 VAL A CA 1
ATOM 927 C C . VAL A 1 116 ? 9.045 1.832 -20.501 1.00 96.25 116 VAL A C 1
ATOM 929 O O . VAL A 1 116 ? 9.691 2.297 -21.434 1.00 96.25 116 VAL A O 1
ATOM 932 N N . GLY A 1 117 ? 7.714 1.820 -20.518 1.00 96.56 117 GLY A N 1
ATOM 933 C CA . GLY A 1 117 ? 6.872 2.389 -21.566 1.00 96.56 117 GLY A CA 1
ATOM 934 C C . GLY A 1 117 ? 6.739 1.500 -22.802 1.00 96.56 117 GLY A C 1
ATOM 935 O O . GLY A 1 117 ? 5.624 1.258 -23.257 1.00 96.56 117 GLY A O 1
ATOM 936 N N . SER A 1 118 ? 7.848 0.991 -23.354 1.00 96.50 118 SER A N 1
ATOM 937 C CA . SER A 1 118 ? 7.805 0.119 -24.534 1.00 96.50 118 SER A CA 1
ATOM 938 C C . SER A 1 118 ? 9.045 -0.776 -24.706 1.00 96.50 118 SER A C 1
ATOM 940 O O . SER A 1 118 ? 10.124 -0.455 -24.205 1.00 96.50 118 SER A O 1
ATOM 942 N N . PRO A 1 119 ? 8.951 -1.855 -25.507 1.00 96.44 119 PRO A N 1
ATOM 943 C CA . PRO A 1 119 ? 10.117 -2.618 -25.957 1.00 96.44 119 PRO A CA 1
ATOM 944 C C . PRO A 1 119 ? 11.130 -1.768 -26.743 1.00 96.44 119 PRO A C 1
ATOM 946 O O . PRO A 1 119 ? 12.331 -2.024 -26.687 1.00 96.44 119 PRO A O 1
ATOM 949 N N . GLY A 1 120 ? 10.658 -0.750 -27.475 1.00 96.38 120 GLY A N 1
ATOM 950 C CA . GLY A 1 120 ? 11.517 0.188 -28.203 1.00 96.38 120 GLY A CA 1
ATOM 951 C C . GLY A 1 120 ? 12.449 0.951 -27.264 1.00 96.38 120 GLY A C 1
ATOM 952 O O . GLY A 1 120 ? 13.643 1.041 -27.538 1.00 96.38 120 GLY A O 1
ATOM 953 N N . GLN A 1 121 ? 11.938 1.367 -26.101 1.00 96.06 121 GLN A N 1
ATOM 954 C CA . GLN A 1 121 ? 12.724 2.064 -25.085 1.00 96.06 121 GLN A CA 1
ATOM 955 C C . GLN A 1 121 ? 13.913 1.229 -24.591 1.00 96.06 121 GLN A C 1
ATOM 957 O O . GLN A 1 121 ? 14.998 1.770 -24.384 1.00 96.06 121 GLN A O 1
ATOM 962 N N . LEU A 1 122 ? 13.741 -0.092 -24.450 1.00 96.81 122 LEU A N 1
ATOM 963 C CA . LEU A 1 122 ? 14.832 -0.996 -24.067 1.00 96.81 122 LEU A CA 1
ATOM 964 C C . LEU A 1 122 ? 15.944 -1.023 -25.120 1.00 96.81 122 LEU A C 1
ATOM 966 O O . LEU A 1 122 ? 17.119 -1.036 -24.762 1.00 96.81 122 LEU A O 1
ATOM 970 N N . ARG A 1 123 ? 15.585 -1.011 -26.411 1.00 95.50 123 ARG A N 1
ATOM 971 C CA . ARG A 1 123 ? 16.560 -0.967 -27.514 1.00 95.50 123 ARG A CA 1
ATOM 972 C C . ARG A 1 123 ? 17.289 0.366 -27.556 1.00 95.50 123 ARG A C 1
ATOM 974 O O . ARG A 1 123 ? 18.500 0.382 -27.726 1.00 95.50 123 ARG A O 1
ATOM 981 N N . GLU A 1 124 ? 16.568 1.467 -27.370 1.00 94.50 124 GLU A N 1
ATOM 982 C CA . GLU A 1 124 ? 17.174 2.797 -27.288 1.00 94.50 124 GLU A CA 1
ATOM 983 C C . GLU A 1 124 ? 18.187 2.863 -26.149 1.00 94.50 124 GLU A C 1
ATOM 985 O O . GLU A 1 124 ? 19.332 3.243 -26.373 1.00 94.50 124 GLU A O 1
ATOM 990 N N . TRP A 1 125 ? 17.805 2.412 -24.950 1.00 95.44 125 TRP A N 1
ATOM 991 C CA . TRP A 1 125 ? 18.720 2.351 -23.816 1.00 95.44 125 TRP A CA 1
ATOM 992 C C . TRP A 1 125 ? 19.917 1.440 -24.093 1.00 95.44 125 TRP A C 1
ATOM 994 O O . TRP A 1 125 ? 21.022 1.791 -23.705 1.00 95.44 125 TRP A O 1
ATOM 1004 N N . ALA A 1 126 ? 19.755 0.331 -24.816 1.00 94.00 126 ALA A N 1
ATOM 1005 C CA . ALA A 1 126 ? 20.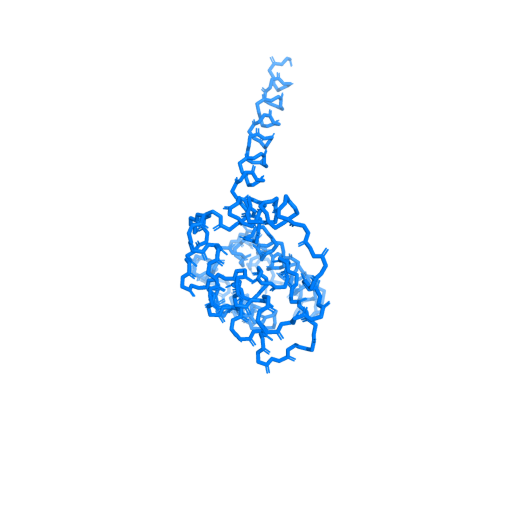867 -0.562 -25.155 1.00 94.00 126 ALA A CA 1
ATOM 1006 C C . ALA A 1 126 ? 21.935 0.087 -26.054 1.00 94.00 126 ALA A C 1
ATOM 1008 O O . ALA A 1 126 ? 23.088 -0.342 -26.039 1.00 94.00 126 ALA A O 1
ATOM 1009 N N . LEU A 1 127 ? 21.565 1.117 -26.821 1.00 93.50 127 LEU A N 1
ATOM 1010 C CA . LEU A 1 127 ? 22.478 1.883 -27.675 1.00 93.50 127 LEU A CA 1
ATOM 1011 C C . LEU A 1 127 ? 23.145 3.060 -26.941 1.00 93.50 127 LEU A C 1
ATOM 1013 O O . LEU A 1 127 ? 24.047 3.692 -27.491 1.00 93.50 127 LEU A O 1
ATOM 1017 N N . MET A 1 128 ? 22.710 3.376 -25.718 1.00 93.06 128 MET A N 1
ATOM 1018 C CA . MET A 1 128 ? 23.264 4.470 -24.918 1.00 93.06 128 MET A CA 1
ATOM 1019 C C . MET A 1 128 ? 24.537 4.056 -24.170 1.00 93.06 128 MET A C 1
ATOM 1021 O O . MET A 1 128 ? 24.793 2.882 -23.907 1.00 93.06 128 MET A O 1
ATOM 1025 N N . ASP A 1 129 ? 25.327 5.050 -23.752 1.00 92.81 129 ASP A N 1
ATOM 1026 C CA . ASP A 1 129 ? 26.470 4.818 -22.867 1.00 92.81 129 ASP A CA 1
ATOM 1027 C C . ASP A 1 129 ? 25.996 4.230 -21.526 1.00 92.81 129 ASP A C 1
ATOM 1029 O O . ASP A 1 129 ? 25.199 4.832 -20.798 1.00 92.81 129 ASP A O 1
ATOM 1033 N N . SER A 1 130 ? 26.547 3.069 -21.168 1.00 89.50 130 SER A N 1
ATOM 1034 C CA . SER A 1 130 ? 26.265 2.381 -19.905 1.00 89.50 130 SER A CA 1
ATOM 1035 C C . SER A 1 130 ? 26.471 3.250 -18.658 1.00 89.50 130 SER A C 1
ATOM 1037 O O . SER A 1 130 ? 25.777 3.048 -17.662 1.00 89.50 130 SER A O 1
ATOM 1039 N N . LYS A 1 131 ? 27.362 4.251 -18.692 1.00 91.50 131 LYS A N 1
ATOM 1040 C CA . LYS A 1 131 ? 27.532 5.223 -17.602 1.00 91.50 131 LYS A CA 1
ATOM 1041 C C . LYS A 1 131 ? 26.309 6.117 -17.431 1.00 91.50 131 LYS A C 1
ATOM 1043 O O . LYS A 1 131 ? 25.935 6.408 -16.298 1.00 91.50 131 LYS A O 1
ATOM 1048 N N . VAL A 1 132 ? 25.669 6.540 -18.523 1.00 89.75 132 VAL A N 1
ATOM 1049 C CA . VAL A 1 132 ? 24.428 7.336 -18.480 1.00 89.75 132 VAL A CA 1
ATOM 1050 C C . VAL A 1 132 ? 23.276 6.480 -17.957 1.00 89.75 132 VAL A C 1
ATOM 1052 O O . VAL A 1 132 ? 22.491 6.937 -17.125 1.00 89.75 132 VAL A O 1
ATOM 1055 N N . ILE A 1 133 ? 23.217 5.214 -18.377 1.00 91.44 133 ILE A N 1
ATOM 1056 C CA . ILE A 1 133 ? 22.172 4.285 -17.940 1.00 91.44 133 ILE A CA 1
ATOM 1057 C C . ILE A 1 133 ? 22.284 3.996 -16.437 1.00 91.44 133 ILE A C 1
ATOM 1059 O O . ILE A 1 133 ? 21.324 4.205 -15.699 1.00 91.44 133 ILE A O 1
ATOM 1063 N N . ASN A 1 134 ? 23.469 3.601 -15.964 1.00 89.06 134 ASN A N 1
ATOM 1064 C CA . ASN A 1 134 ? 23.719 3.250 -14.558 1.00 89.06 134 ASN A CA 1
ATOM 1065 C C . ASN A 1 134 ? 23.789 4.463 -13.609 1.00 89.06 134 ASN A C 1
ATOM 1067 O O . ASN A 1 134 ? 24.035 4.305 -12.417 1.00 89.06 134 ASN A O 1
ATOM 1071 N N . SER A 1 135 ? 23.594 5.683 -14.115 1.00 92.31 135 SER A N 1
ATOM 1072 C CA . SER A 1 135 ? 23.491 6.887 -13.287 1.00 92.31 135 SER A CA 1
ATOM 1073 C C . SER A 1 135 ? 22.083 7.469 -13.361 1.00 92.31 135 SER A C 1
ATOM 1075 O O . SER A 1 135 ? 21.270 7.276 -12.456 1.00 92.31 135 SER A O 1
ATOM 1077 N N . VAL A 1 136 ? 21.771 8.165 -14.450 1.00 93.38 136 VAL A N 1
ATOM 1078 C CA . VAL A 1 136 ? 20.548 8.960 -14.582 1.00 93.38 136 VAL A CA 1
ATOM 1079 C C . VAL A 1 136 ? 19.325 8.064 -14.744 1.00 93.38 136 VAL A C 1
ATOM 1081 O O . VAL A 1 136 ? 18.350 8.225 -14.010 1.00 93.38 136 VAL A O 1
ATOM 1084 N N . ILE A 1 137 ? 19.375 7.103 -15.671 1.00 94.62 137 ILE A N 1
ATOM 1085 C CA . ILE A 1 137 ? 18.212 6.257 -15.983 1.00 94.62 137 ILE A CA 1
ATOM 1086 C C . ILE A 1 137 ? 17.897 5.340 -14.802 1.00 94.62 137 ILE A C 1
ATOM 1088 O O . ILE A 1 137 ? 16.748 5.297 -14.368 1.00 94.62 137 ILE A O 1
ATOM 1092 N N . GLN A 1 138 ? 18.911 4.693 -14.222 1.00 96.06 138 GLN A N 1
ATOM 1093 C CA . GLN A 1 138 ? 18.755 3.870 -13.026 1.00 96.06 138 GLN A CA 1
ATOM 1094 C C . GLN A 1 138 ? 18.104 4.655 -11.882 1.00 96.06 138 GLN A C 1
ATOM 1096 O O . GLN A 1 138 ? 17.106 4.212 -11.316 1.00 96.06 138 GLN A O 1
ATOM 1101 N N . SER A 1 139 ? 18.636 5.836 -11.553 1.00 95.38 139 SER A N 1
ATOM 1102 C CA . SER A 1 139 ? 18.126 6.654 -10.446 1.00 95.38 139 SER A CA 1
ATOM 1103 C C . SER A 1 139 ? 16.680 7.109 -10.678 1.00 95.38 139 SER A C 1
AT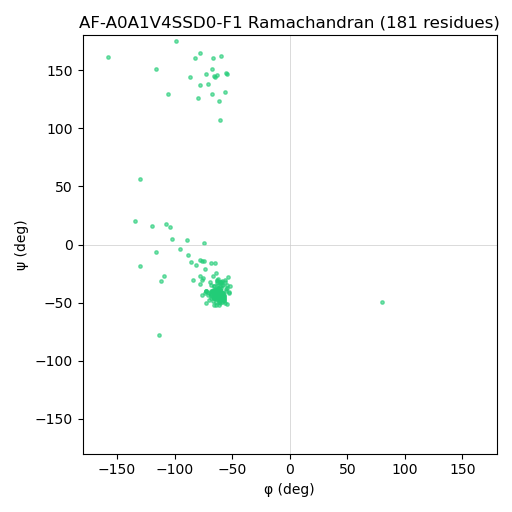OM 1105 O O . SER A 1 139 ? 15.835 6.997 -9.783 1.00 95.38 139 SER A O 1
ATOM 1107 N N . ASN A 1 140 ? 16.360 7.559 -11.895 1.00 96.38 140 ASN A N 1
ATOM 1108 C CA . ASN A 1 140 ? 15.005 7.975 -12.258 1.00 96.38 140 ASN A CA 1
ATOM 1109 C C . ASN A 1 140 ? 14.021 6.802 -12.240 1.00 96.38 140 ASN A C 1
ATOM 1111 O O . ASN A 1 140 ? 12.910 6.944 -11.720 1.00 96.38 140 ASN A O 1
ATOM 1115 N N . PHE A 1 141 ? 14.435 5.637 -12.746 1.00 97.25 141 PHE A N 1
ATOM 1116 C CA . PHE A 1 141 ? 13.634 4.420 -12.705 1.00 97.25 141 PHE A CA 1
ATOM 1117 C C . PHE A 1 141 ? 13.346 4.007 -11.262 1.00 97.25 141 PHE A C 1
ATOM 1119 O O . PHE A 1 141 ? 12.186 3.840 -10.900 1.00 97.25 141 PHE A O 1
ATOM 1126 N N . MET A 1 142 ? 14.376 3.905 -10.414 1.00 96.19 142 MET A N 1
ATOM 1127 C CA . MET A 1 142 ? 14.220 3.499 -9.014 1.00 96.19 142 MET A CA 1
ATOM 1128 C C . MET A 1 142 ? 13.289 4.449 -8.249 1.00 96.19 142 MET A C 1
ATOM 1130 O O . MET A 1 142 ? 12.410 3.993 -7.519 1.00 96.19 142 MET A O 1
ATOM 1134 N N . ARG A 1 143 ? 13.419 5.767 -8.460 1.00 96.25 143 ARG A N 1
ATOM 1135 C CA . ARG A 1 143 ? 12.528 6.768 -7.849 1.00 96.25 143 ARG A CA 1
ATOM 1136 C C . ARG A 1 143 ? 11.078 6.603 -8.307 1.00 96.25 143 ARG A C 1
ATOM 1138 O O . ARG A 1 143 ? 10.171 6.619 -7.477 1.00 96.25 143 ARG A O 1
ATOM 1145 N N . SER A 1 144 ? 10.869 6.439 -9.610 1.00 96.06 144 SER A N 1
ATOM 1146 C CA . SER A 1 144 ? 9.531 6.292 -10.193 1.00 96.06 144 SER A CA 1
ATOM 1147 C C . SER A 1 144 ? 8.879 4.981 -9.761 1.00 96.06 144 SER A C 1
ATOM 1149 O O . SER A 1 144 ? 7.709 4.968 -9.392 1.00 96.06 144 SER A O 1
ATOM 1151 N N . TYR A 1 145 ? 9.653 3.895 -9.708 1.00 95.75 145 TYR A N 1
ATOM 1152 C CA . TYR A 1 145 ? 9.205 2.602 -9.206 1.00 95.75 145 TYR A CA 1
ATOM 1153 C C . TYR A 1 145 ? 8.777 2.686 -7.744 1.00 95.75 145 TYR A C 1
ATOM 1155 O O . TYR A 1 145 ? 7.667 2.276 -7.414 1.00 95.75 145 TYR A O 1
ATOM 1163 N N . LYS A 1 146 ? 9.595 3.296 -6.879 1.00 93.75 146 LYS A N 1
ATOM 1164 C CA . LYS A 1 146 ? 9.233 3.507 -5.474 1.00 93.75 146 LYS A CA 1
ATOM 1165 C C . LYS A 1 146 ? 7.923 4.283 -5.335 1.00 93.75 146 LYS A C 1
ATOM 1167 O O . LYS A 1 146 ? 7.021 3.831 -4.635 1.00 93.75 146 LYS A O 1
ATOM 1172 N N . SER A 1 147 ? 7.806 5.414 -6.034 1.00 93.69 147 SER A N 1
ATOM 1173 C CA . SER A 1 147 ? 6.595 6.241 -6.010 1.00 93.69 147 SER A CA 1
ATOM 1174 C C . SER A 1 147 ? 5.371 5.474 -6.511 1.00 93.69 147 SER A C 1
ATOM 1176 O O . SER A 1 147 ? 4.298 5.585 -5.921 1.00 93.69 147 SER A O 1
ATOM 1178 N N . LYS A 1 148 ? 5.532 4.643 -7.547 1.00 91.88 148 LYS A N 1
ATOM 1179 C CA . LYS A 1 148 ? 4.444 3.826 -8.084 1.00 91.88 148 LYS A CA 1
ATOM 1180 C C . LYS A 1 148 ? 3.977 2.760 -7.092 1.00 91.88 148 LYS A C 1
ATOM 1182 O O . LYS A 1 148 ? 2.778 2.618 -6.875 1.00 91.88 148 LYS A O 1
ATOM 1187 N N . ILE A 1 149 ? 4.905 2.054 -6.447 1.00 90.19 149 ILE A N 1
ATOM 1188 C CA . ILE A 1 149 ? 4.573 1.056 -5.421 1.00 90.19 149 ILE A CA 1
ATOM 1189 C C . ILE A 1 149 ? 3.896 1.705 -4.209 1.00 90.19 149 ILE A C 1
ATOM 1191 O O . ILE A 1 149 ? 2.940 1.149 -3.670 1.00 90.19 149 ILE A O 1
ATOM 1195 N N . GLU A 1 150 ? 4.355 2.883 -3.789 1.00 89.75 150 GLU A N 1
ATOM 1196 C CA . GLU A 1 150 ? 3.731 3.633 -2.699 1.00 89.75 150 GLU A CA 1
ATOM 1197 C C . GLU A 1 150 ? 2.311 4.081 -3.062 1.00 89.75 150 GLU A C 1
ATOM 1199 O O . GLU A 1 150 ? 1.384 3.830 -2.293 1.00 89.75 150 GLU A O 1
ATOM 1204 N N . GLN A 1 151 ? 2.111 4.614 -4.269 1.00 90.31 151 GLN A N 1
ATOM 1205 C CA . GLN A 1 151 ? 0.791 4.981 -4.779 1.00 90.31 151 GLN A CA 1
ATOM 1206 C C . GLN A 1 151 ? -0.162 3.778 -4.839 1.00 90.31 151 GLN A C 1
ATOM 1208 O O . GLN A 1 151 ? -1.304 3.870 -4.389 1.00 90.31 151 GLN A O 1
ATOM 1213 N N . ASP A 1 152 ? 0.289 2.642 -5.377 1.00 88.12 152 ASP A N 1
ATOM 1214 C CA . ASP A 1 152 ? -0.533 1.432 -5.484 1.00 88.12 152 ASP A CA 1
ATOM 1215 C C . ASP A 1 152 ? -0.911 0.909 -4.088 1.00 88.12 152 ASP A C 1
ATOM 1217 O O . ASP A 1 152 ? -2.055 0.510 -3.840 1.00 88.12 152 ASP A O 1
ATOM 1221 N N . LYS A 1 153 ? 0.029 0.980 -3.137 1.00 88.19 153 LYS A N 1
ATOM 1222 C CA . LYS A 1 153 ? -0.215 0.631 -1.738 1.00 88.19 153 LYS A CA 1
ATOM 1223 C C . LYS A 1 153 ? -1.239 1.569 -1.105 1.00 88.19 153 LYS A C 1
ATOM 1225 O O . LYS A 1 153 ? -2.197 1.080 -0.508 1.00 88.19 153 LYS A O 1
ATOM 1230 N N . GLU A 1 154 ? -1.079 2.882 -1.237 1.00 90.44 154 GLU A N 1
ATOM 1231 C CA . GLU A 1 154 ? -2.034 3.877 -0.734 1.00 90.44 154 GLU A CA 1
ATOM 1232 C C . GLU A 1 154 ? -3.430 3.664 -1.306 1.00 90.44 154 GLU A C 1
ATOM 1234 O O . GLU A 1 154 ? -4.397 3.558 -0.549 1.00 90.44 154 GLU A O 1
ATOM 1239 N N . TYR A 1 155 ? -3.526 3.494 -2.625 1.00 90.12 155 TYR A N 1
ATOM 1240 C CA . TYR A 1 155 ? -4.785 3.240 -3.309 1.00 90.12 155 TYR A CA 1
ATOM 1241 C C . TYR A 1 155 ? -5.468 1.964 -2.800 1.00 90.12 155 TYR A C 1
ATOM 1243 O O . TYR A 1 155 ? -6.678 1.951 -2.567 1.00 90.12 155 TYR A O 1
ATOM 1251 N N . SER A 1 156 ? -4.702 0.894 -2.560 1.00 88.19 156 SER A N 1
ATOM 1252 C CA . SER A 1 156 ? -5.248 -0.367 -2.044 1.00 88.19 156 SER A CA 1
ATOM 1253 C C . SER A 1 156 ? -5.873 -0.231 -0.648 1.00 88.19 156 SER A C 1
ATOM 1255 O O . SER A 1 156 ? -6.857 -0.912 -0.356 1.00 88.19 156 SER A O 1
ATOM 1257 N N . MET A 1 157 ? -5.347 0.675 0.187 1.00 90.94 157 MET A N 1
ATOM 1258 C CA . MET A 1 157 ? -5.816 0.911 1.557 1.00 90.94 157 MET A CA 1
ATOM 1259 C C . MET A 1 157 ? -7.105 1.743 1.611 1.00 90.94 157 MET A C 1
ATOM 1261 O O . MET A 1 157 ? -7.755 1.799 2.662 1.00 90.94 157 MET A O 1
ATOM 1265 N N . LEU A 1 158 ? -7.497 2.378 0.501 1.00 91.25 158 LEU A N 1
ATOM 1266 C CA . LEU A 1 158 ? -8.710 3.185 0.431 1.00 91.25 158 LEU A CA 1
ATOM 1267 C C . LEU A 1 158 ? -9.977 2.330 0.600 1.00 91.25 158 LEU A C 1
ATOM 1269 O O . LEU A 1 158 ? -10.050 1.204 0.099 1.00 91.25 158 LEU A O 1
ATOM 1273 N N . PRO A 1 159 ? -11.026 2.865 1.250 1.00 89.75 159 PRO A N 1
ATOM 1274 C CA . PRO A 1 159 ? -12.329 2.216 1.258 1.00 89.75 159 PRO A CA 1
ATOM 1275 C C . PRO A 1 159 ? -12.950 2.235 -0.146 1.00 89.75 159 PRO A C 1
ATOM 1277 O O . PRO A 1 159 ? -12.757 3.178 -0.916 1.00 89.75 159 PRO A O 1
ATOM 1280 N N . GLU A 1 160 ? -13.782 1.240 -0.454 1.00 88.75 160 GLU A N 1
ATOM 1281 C CA . GLU A 1 160 ? -14.423 1.107 -1.773 1.00 88.75 160 GLU A CA 1
ATOM 1282 C C . GLU A 1 160 ? -15.231 2.337 -2.194 1.00 88.75 160 GLU A C 1
ATOM 1284 O O . GLU A 1 160 ? -15.281 2.671 -3.372 1.00 88.75 160 GLU A O 1
ATOM 1289 N N . SER A 1 161 ? -15.831 3.064 -1.248 1.00 90.31 161 SER A N 1
ATOM 1290 C CA . SER A 1 161 ? -16.531 4.313 -1.564 1.00 90.31 161 SER A CA 1
ATOM 1291 C C . SER A 1 161 ? -15.600 5.382 -2.141 1.00 90.31 161 SER A C 1
ATOM 1293 O O . SER A 1 161 ? -16.003 6.113 -3.038 1.00 90.31 161 SER A O 1
ATOM 1295 N N . ALA A 1 162 ? -14.364 5.473 -1.641 1.00 91.69 162 ALA A N 1
ATOM 1296 C CA . ALA A 1 162 ? -13.380 6.422 -2.152 1.00 91.69 162 ALA A CA 1
ATOM 1297 C C . ALA A 1 162 ? -12.853 5.979 -3.523 1.00 91.69 162 ALA A C 1
ATOM 1299 O O . ALA A 1 162 ? -12.769 6.796 -4.433 1.00 91.69 162 ALA A O 1
ATOM 1300 N N . LYS A 1 163 ? -12.579 4.679 -3.702 1.00 92.31 163 LYS A N 1
ATOM 1301 C CA . LYS A 1 163 ? -12.167 4.128 -5.004 1.00 92.31 163 LYS A CA 1
ATOM 1302 C C . LYS A 1 163 ? -13.224 4.356 -6.086 1.00 92.31 163 LYS A C 1
ATOM 1304 O O . LYS A 1 163 ? -12.875 4.779 -7.183 1.00 92.31 163 LYS A O 1
ATOM 1309 N N . LYS A 1 164 ? -14.505 4.138 -5.763 1.00 92.56 164 LYS A N 1
ATOM 1310 C CA . LYS A 1 164 ? -15.632 4.425 -6.667 1.00 92.56 164 LYS A CA 1
ATOM 1311 C C . LYS A 1 164 ? -15.688 5.896 -7.056 1.00 92.56 164 LYS A C 1
ATOM 1313 O O . LYS A 1 164 ? -15.726 6.194 -8.239 1.00 92.56 164 LYS A O 1
ATOM 1318 N N . LEU A 1 165 ? -15.583 6.801 -6.082 1.00 94.06 165 LEU A N 1
ATOM 1319 C CA . LEU A 1 165 ? -15.558 8.237 -6.361 1.00 94.06 165 LEU A CA 1
ATOM 1320 C C . LEU A 1 165 ? -14.407 8.622 -7.306 1.00 94.06 165 LEU A C 1
ATOM 1322 O O . LEU A 1 165 ? -14.617 9.390 -8.238 1.00 94.06 165 LEU A O 1
ATOM 1326 N N . ILE A 1 166 ? -13.206 8.067 -7.101 1.00 92.44 166 ILE A N 1
ATOM 1327 C CA . ILE A 1 166 ? -12.058 8.291 -7.997 1.00 92.44 166 ILE A CA 1
ATOM 1328 C C . ILE A 1 166 ? -12.365 7.796 -9.418 1.00 92.44 166 ILE A C 1
ATOM 1330 O O . ILE A 1 166 ? -12.057 8.492 -10.387 1.00 92.44 166 ILE A O 1
ATOM 1334 N N . ALA A 1 167 ? -12.974 6.616 -9.555 1.00 92.31 167 ALA A N 1
ATOM 1335 C CA . ALA A 1 167 ? -13.337 6.053 -10.852 1.00 92.31 167 ALA A CA 1
ATOM 1336 C C . ALA A 1 167 ? -14.395 6.907 -11.574 1.00 92.31 167 ALA A C 1
ATOM 1338 O O . ALA A 1 167 ? -14.207 7.239 -12.744 1.00 92.31 167 ALA A O 1
ATOM 1339 N N . ASP A 1 168 ? -15.448 7.323 -10.868 1.00 93.56 168 ASP A N 1
ATOM 1340 C CA . ASP A 1 168 ? -16.538 8.140 -11.414 1.00 93.56 168 ASP A CA 1
ATOM 1341 C C . ASP A 1 168 ? -16.028 9.509 -11.894 1.00 93.56 168 ASP A C 1
ATOM 1343 O O . ASP A 1 168 ? -16.358 9.964 -12.991 1.00 93.56 168 ASP A O 1
ATOM 1347 N N . LEU A 1 169 ? -15.163 10.155 -11.101 1.00 93.06 169 LEU A N 1
ATOM 1348 C CA . LEU A 1 169 ? -14.530 11.423 -11.475 1.00 93.06 169 LEU A CA 1
ATOM 1349 C C . LEU A 1 169 ? -13.638 11.266 -12.711 1.00 93.06 169 LEU A C 1
ATOM 1351 O O . LEU A 1 169 ? -13.687 12.099 -13.614 1.00 93.06 169 LEU A O 1
ATOM 1355 N N . SER A 1 170 ? -12.865 10.180 -12.777 1.00 91.25 170 SER A N 1
ATOM 1356 C CA . SER A 1 170 ? -11.978 9.895 -13.910 1.00 91.25 170 SER A CA 1
ATOM 1357 C C . SER A 1 170 ? -12.768 9.660 -15.202 1.00 91.25 170 SER A C 1
ATOM 1359 O O . SER A 1 170 ? -12.398 10.175 -16.255 1.00 91.25 170 SER A O 1
ATOM 1361 N N . GLN A 1 171 ? -13.889 8.932 -15.130 1.00 89.19 171 GLN A N 1
ATOM 1362 C CA . GLN A 1 171 ? -14.788 8.739 -16.272 1.00 89.19 171 GLN A CA 1
ATOM 1363 C C . GLN A 1 171 ? -15.388 10.058 -16.753 1.00 89.19 171 GLN A C 1
ATOM 1365 O O . GLN A 1 171 ? -15.412 10.313 -17.955 1.00 89.19 171 GLN A O 1
ATOM 1370 N N . LYS A 1 172 ? -15.831 10.917 -15.828 1.00 89.19 172 LYS A N 1
ATOM 1371 C CA . LYS A 1 172 ? -16.389 12.225 -16.179 1.00 89.19 172 LYS A CA 1
ATOM 1372 C C . LYS A 1 172 ? -15.367 13.113 -16.894 1.00 89.19 172 LYS A C 1
ATOM 1374 O O . LYS A 1 172 ? -15.689 13.681 -17.930 1.00 89.19 172 LYS A O 1
ATOM 1379 N N . MET A 1 173 ? -14.126 13.167 -16.405 1.00 86.12 173 MET A N 1
ATOM 1380 C CA . MET A 1 173 ? -13.056 13.938 -17.055 1.00 86.12 173 MET A CA 1
ATOM 1381 C C . MET A 1 173 ? -12.757 13.453 -18.482 1.00 86.12 173 MET A C 1
ATOM 1383 O O . MET A 1 173 ? -12.517 14.271 -19.366 1.00 86.12 173 MET A O 1
ATOM 1387 N N . LEU A 1 174 ? -12.797 12.138 -18.724 1.00 83.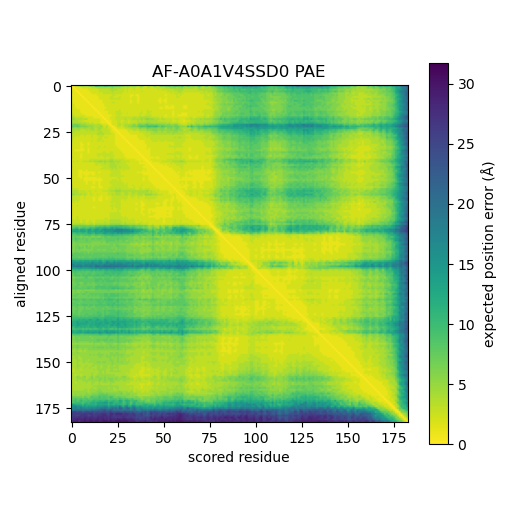69 174 LEU A N 1
ATOM 1388 C CA . LEU A 1 174 ? -12.622 11.568 -20.065 1.00 83.69 174 LEU A CA 1
ATOM 1389 C C . LEU A 1 174 ? -13.790 11.906 -21.004 1.00 83.69 174 LEU A C 1
ATOM 1391 O O . LEU A 1 174 ? -13.569 12.100 -22.198 1.00 83.69 174 LEU A O 1
ATOM 1395 N N . MET A 1 175 ? -15.021 11.976 -20.484 1.00 79.62 175 MET A N 1
ATOM 1396 C CA . MET A 1 175 ? -16.190 12.370 -21.278 1.00 79.62 175 MET A CA 1
ATOM 1397 C C . MET A 1 175 ? -16.167 13.857 -21.638 1.00 79.62 175 MET A C 1
ATOM 1399 O O . MET A 1 175 ? -16.428 14.190 -22.793 1.00 79.62 175 MET A O 1
ATOM 1403 N N . ASP A 1 176 ? -15.813 14.728 -20.691 1.00 77.31 176 ASP A N 1
ATOM 1404 C CA . ASP A 1 176 ? -15.760 16.177 -20.915 1.00 77.31 176 ASP A CA 1
ATOM 1405 C C . ASP A 1 176 ? -14.615 16.542 -21.886 1.00 77.31 176 ASP A C 1
ATOM 1407 O O . ASP A 1 176 ? -14.833 17.266 -22.854 1.00 77.31 176 ASP A O 1
ATOM 1411 N N . GLY A 1 177 ? -13.427 15.934 -21.745 1.00 62.66 177 GLY A N 1
ATOM 1412 C CA . GLY A 1 177 ? -12.303 16.149 -22.674 1.00 62.66 177 GLY A CA 1
ATOM 1413 C C . GLY A 1 177 ? -12.513 15.588 -24.091 1.00 62.66 177 GLY A C 1
ATOM 1414 O O . GLY A 1 177 ? -11.790 15.954 -25.017 1.00 62.66 177 GLY A O 1
ATOM 1415 N N . GLY A 1 178 ? -13.500 14.706 -24.286 1.00 54.41 178 GLY A N 1
ATOM 1416 C CA . GLY A 1 178 ? -13.889 14.183 -25.599 1.00 54.41 178 GLY A CA 1
ATOM 1417 C C . GLY A 1 178 ? -14.893 15.061 -26.357 1.00 54.41 178 GLY A C 1
ATOM 1418 O O . GLY A 1 178 ? -15.077 14.862 -27.560 1.00 54.41 178 GLY A O 1
ATOM 1419 N N . GLN A 1 179 ? -15.542 16.018 -25.684 1.00 52.09 179 GLN A N 1
ATOM 1420 C CA . GLN A 1 179 ? -16.482 16.956 -26.312 1.00 52.09 179 GLN A CA 1
ATOM 1421 C C . GLN A 1 179 ? -15.762 18.155 -26.944 1.00 52.09 179 GLN A C 1
ATOM 1423 O O . GLN A 1 179 ? -16.176 18.609 -28.009 1.00 52.09 179 GLN A O 1
ATOM 1428 N N . ASP A 1 180 ? -14.625 18.572 -26.384 1.00 50.47 180 ASP A N 1
ATOM 1429 C CA . ASP A 1 180 ? -13.813 19.680 -26.911 1.00 50.47 180 ASP A CA 1
ATOM 1430 C C . ASP A 1 180 ? -13.018 19.319 -28.184 1.00 50.47 180 ASP A C 1
ATOM 1432 O O . ASP A 1 180 ? -12.541 20.198 -28.894 1.00 50.47 180 ASP A O 1
ATOM 1436 N N . ALA A 1 181 ? -12.899 18.030 -28.523 1.00 48.44 181 ALA A N 1
ATOM 1437 C CA . ALA A 1 181 ? -12.222 17.559 -29.739 1.00 48.44 181 ALA A CA 1
ATOM 1438 C C . ALA A 1 181 ? -13.148 17.451 -30.973 1.00 48.44 181 ALA A C 1
ATOM 1440 O O . ALA A 1 181 ? -12.723 16.959 -32.020 1.00 48.44 181 ALA A O 1
ATOM 1441 N N . LYS A 1 182 ? -14.422 17.853 -30.853 1.00 44.66 182 LYS A N 1
ATOM 1442 C CA . LYS A 1 182 ? -15.432 17.795 -31.930 1.00 44.66 182 LYS A CA 1
ATOM 1443 C C . LYS A 1 182 ? -16.014 19.160 -32.329 1.00 44.66 182 LYS A C 1
ATOM 1445 O O . LYS A 1 182 ? -17.047 19.182 -33.000 1.00 44.66 182 LYS A O 1
ATOM 1450 N N . ALA A 1 183 ? -15.372 20.262 -31.945 1.00 37.78 183 ALA A N 1
ATOM 1451 C CA . ALA A 1 183 ? -15.743 21.616 -32.364 1.00 37.78 183 ALA A CA 1
ATOM 1452 C C . ALA A 1 183 ? -14.784 22.158 -33.432 1.00 37.78 183 ALA A C 1
ATOM 1454 O O . ALA A 1 183 ? -13.559 21.948 -33.283 1.00 37.78 183 ALA A O 1
#

Solvent-accessible surface area (backbone atoms only — not comparable to full-atom values): 10263 Å² total; per-residue (Å²): 43,49,64,71,58,35,48,53,54,50,51,52,49,39,69,76,37,45,86,85,47,71,86,63,50,71,67,58,50,54,51,50,42,53,51,48,24,63,61,36,42,88,44,58,56,66,55,52,47,52,31,48,52,63,41,62,77,74,45,98,60,84,79,50,74,66,54,40,42,54,41,38,48,65,75,69,50,77,88,72,74,51,51,65,60,52,45,52,56,51,51,54,35,23,78,46,11,89,83,41,18,58,64,46,43,72,70,42,56,70,72,56,37,64,73,55,67,46,38,65,49,32,37,55,56,50,75,47,61,65,70,55,42,74,45,58,50,46,51,52,48,34,52,50,49,50,54,47,54,52,49,53,51,55,60,67,60,50,39,69,71,57,54,48,52,54,51,55,53,52,53,50,54,55,54,57,64,57,56,71,76,75,116

pLDDT: mean 91.35, std 9.26, range [37.78, 97.56]